Protein 9Y1L (pdb70)

Solvent-accessible surface area: 14613 Å² total; per-residue (Å²): 79,54,14,79,7,10,39,0,8,8,29,0,9,24,14,1,9,59,31,16,96,56,65,115,61,37,14,73,18,4,14,13,20,2,20,0,17,21,43,119,140,105,122,78,53,7,90,0,17,2,0,2,0,15,129,117,89,56,106,24,35,34,129,144,33,0,89,24,17,0,17,1,0,0,13,8,33,52,154,69,62,84,151,153,71,98,146,92,60,52,40,3,0,42,157,37,26,0,51,2,5,0,10,0,29,18,114,82,41,20,0,56,2,19,71,53,56,70,135,74,19,102,104,58,41,110,38,129,69,129,44,78,0,42,6,98,52,5,106,80,18,66,1,38,0,62,67,0,0,32,155,146,17,33,30,12,78,8,8,37,0,6,7,28,0,9,22,15,0,10,61,32,14,93,57,67,118,49,42,15,71,18,4,13,9,35,4,70,0,17,26,27,138,132,91,123,72,55,14,86,0,16,2,1,3,0,26,124,136,129,63,107,28,36,14,138,154,33,0,86,23,28,0,15,2,0,1,14,9,20,46,126,69,53,89,162,153,67,83,147,108,70,38,38,18,0,40,153,36,26,0,53,3,4,0,8,0,28,15,102,82,43,15,0,51,2,17,70,50,60,67,136,80,20,102,98,64,42,90,34,134,68,152,52,82,0,46,5,98,49,3,110,63,14,75,1,36,0,62,62,0,0,29,158

Structure (mmCIF, N/CA/C/O backbone):
data_9Y1L
#
_entry.id   9Y1L
#
_cell.length_a   76.989
_cell.length_b   76.989
_cell.length_c   45.840
_cell.angle_alpha   90.000
_cell.angle_beta   90.000
_cell.angle_gamma   120.000
#
_symmetry.space_group_name_H-M   'P 31'
#
loop_
_entity.id
_entity.type
_entity.pdbx_description
1 polymer 'Putative restriction endonuclease domain-containing protein'
2 non-polymer 'FORMIC ACID'
3 non-polymer 'MAGNESIUM ION'
4 non-polymer 'CHLORIDE ION'
5 water water
#
loop_
_atom_site.group_PDB
_atom_site.id
_atom_site.type_symbol
_atom_site.label_atom_id
_atom_site.label_alt_id
_atom_site.label_comp_id
_atom_site.label_asym_id
_atom_site.label_entity_id
_atom_site.label_seq_id
_atom_site.pdbx_PDB_ins_code
_atom_site.Cartn_x
_atom_site.Cartn_y
_atom_site.Cartn_z
_atom_site.occupancy
_atom_site.B_iso_or_equiv
_atom_site.auth_seq_id
_atom_site.auth_comp_id
_atom_site.auth_asym_id
_atom_site.auth_atom_id
_atom_site.pdbx_PDB_model_num
ATOM 1 N N . PRO A 1 38 ? -19.762 4.818 1.114 1.000 38.846 38 PRO A N 1
ATOM 2 C CA . PRO A 1 38 ? -20.220 4.123 2.320 1.000 41.467 38 PRO A CA 1
ATOM 3 C C . PRO A 1 38 ? -19.413 2.865 2.598 1.000 36.629 38 PRO A C 1
ATOM 4 O O . PRO A 1 38 ? -18.750 2.345 1.700 1.000 37.223 38 PRO A O 1
ATOM 8 N N . ASN A 1 39 ? -19.470 2.381 3.837 1.000 38.369 39 ASN A N 1
ATOM 9 C CA . ASN A 1 39 ? -18.695 1.207 4.191 1.000 33.681 39 ASN A CA 1
ATOM 10 C C . ASN A 1 39 ? -19.284 -0.038 3.517 1.000 33.866 39 ASN A C 1
ATOM 11 O O . ASN A 1 39 ? -20.353 -0.002 2.909 1.000 36.972 39 ASN A O 1
ATOM 16 N N . THR A 1 40 ? -18.559 -1.150 3.600 1.000 35.024 40 THR A N 1
ATOM 17 C CA . THR A 1 40 ? -18.941 -2.297 2.788 1.000 30.466 40 THR A CA 1
ATOM 18 C C . THR A 1 40 ? -20.222 -2.947 3.290 1.000 34.651 40 THR A C 1
ATOM 19 O O . THR A 1 40 ? -21.006 -3.442 2.477 1.000 34.745 40 THR A O 1
ATOM 23 N N . ARG A 1 41 ? 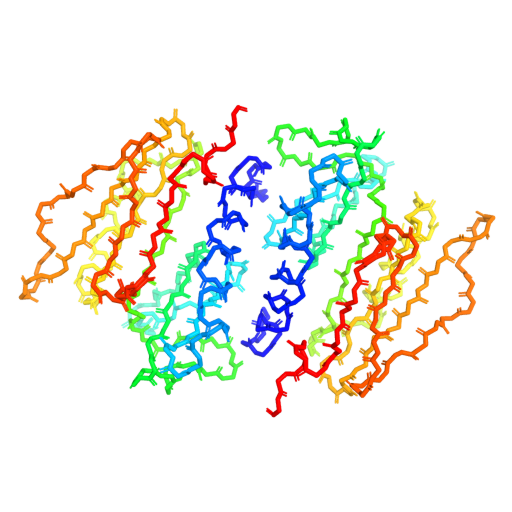-20.463 -2.955 4.606 1.000 35.046 41 ARG A N 1
ATOM 24 C CA . ARG A 1 41 ? -21.709 -3.528 5.110 1.000 33.852 41 ARG A CA 1
ATOM 25 C C . ARG A 1 41 ? -22.902 -2.705 4.656 1.000 31.890 41 ARG A C 1
ATOM 26 O O . ARG A 1 41 ? -23.978 -3.251 4.393 1.000 27.504 41 ARG A O 1
ATOM 34 N N . HIS A 1 42 ? -22.718 -1.393 4.553 1.000 33.361 42 HIS A N 1
ATOM 35 C CA . HIS A 1 42 ? -23.737 -0.519 3.987 1.000 29.037 42 HIS A CA 1
ATOM 36 C C . HIS A 1 42 ? -24.062 -0.931 2.561 1.000 27.369 42 HIS A C 1
ATOM 37 O O . HIS A 1 42 ? -25.233 -1.084 2.198 1.000 26.517 42 HIS A O 1
ATOM 44 N N . GLN A 1 43 ? -23.036 -1.142 1.738 1.000 27.719 43 GLN A N 1
ATOM 45 C CA . GLN A 1 43 ? -23.295 -1.570 0.372 1.000 25.867 43 GLN A CA 1
ATOM 46 C C . GLN A 1 43 ? -23.900 -2.976 0.318 1.000 26.964 43 GLN A C 1
ATOM 47 O O . GLN A 1 43 ? -24.770 -3.239 -0.521 1.000 29.963 43 GLN A O 1
ATOM 53 N N . GLU A 1 44 ? -23.466 -3.890 1.196 1.000 28.873 44 GLU A N 1
ATOM 54 C CA . GLU A 1 44 ? -24.098 -5.210 1.257 1.000 25.981 44 GLU A CA 1
ATOM 55 C C . GLU A 1 44 ? -25.587 -5.098 1.583 1.000 25.199 44 GLU A C 1
ATOM 56 O O . GLU A 1 44 ? -26.420 -5.774 0.959 1.000 26.308 44 GLU A O 1
ATOM 62 N N . ILE A 1 45 ? -25.938 -4.219 2.526 1.000 27.561 45 ILE A N 1
ATOM 63 C CA . ILE A 1 45 ? -27.340 -3.999 2.890 1.000 21.596 45 ILE A CA 1
ATOM 64 C C . ILE A 1 45 ? -28.122 -3.443 1.711 1.000 24.523 45 ILE A C 1
ATOM 65 O O . ILE A 1 45 ? -29.189 -3.959 1.352 1.000 20.347 45 ILE A O 1
ATOM 70 N N . SER A 1 46 ? -27.607 -2.381 1.093 1.000 23.773 46 SER A N 1
ATOM 71 C CA . SER A 1 46 ? -28.195 -1.837 -0.123 1.000 24.580 46 SER A CA 1
ATOM 72 C C . SER A 1 46 ? -28.369 -2.910 -1.190 1.000 20.465 46 SER A C 1
ATOM 73 O O . SER A 1 46 ? -29.439 -3.036 -1.794 1.000 22.273 46 SER A O 1
ATOM 76 N N . GLY A 1 47 ? -27.334 -3.723 -1.420 1.000 22.596 47 GLY A N 1
ATOM 77 C CA . GLY A 1 47 ? -27.450 -4.763 -2.419 1.000 22.076 47 GLY A CA 1
ATOM 78 C C . GLY A 1 47 ? -28.501 -5.797 -2.072 1.000 22.395 47 GLY A C 1
ATOM 79 O O . GLY A 1 47 ? -29.202 -6.296 -2.951 1.000 23.021 47 GLY A O 1
ATOM 80 N N . ASN A 1 48 ? -28.605 -6.141 -0.795 1.000 22.893 48 ASN A N 1
ATOM 81 C CA . ASN A 1 48 ? -29.600 -7.114 -0.375 1.000 23.383 48 ASN A CA 1
ATOM 82 C C . ASN A 1 48 ? -31.004 -6.593 -0.640 1.000 20.589 48 ASN A C 1
ATOM 83 O O . ASN A 1 48 ? -31.861 -7.325 -1.158 1.000 23.698 48 ASN A O 1
ATOM 88 N N . LEU A 1 49 ? -31.262 -5.330 -0.295 1.000 24.339 49 LEU A N 1
ATOM 89 C CA . LEU A 1 49 ? -32.565 -4.740 -0.599 1.000 18.293 49 LEU A CA 1
ATOM 90 C C . LEU A 1 49 ? -32.796 -4.639 -2.097 1.000 19.608 49 LEU A C 1
ATOM 91 O O . LEU A 1 49 ? -33.910 -4.883 -2.573 1.000 20.061 49 LEU A O 1
ATOM 96 N N . PHE A 1 50 ? -31.777 -4.233 -2.861 1.000 18.602 50 PHE A N 1
ATOM 97 C CA . PHE A 1 50 ? -31.953 -4.146 -4.303 1.000 18.743 50 PHE A CA 1
ATOM 98 C C . PHE A 1 50 ? -32.225 -5.512 -4.914 1.000 19.087 50 PHE A C 1
ATOM 99 O O . PHE A 1 50 ? -33.058 -5.633 -5.814 1.000 17.612 50 PHE A O 1
ATOM 107 N N . ARG A 1 51 ? -31.517 -6.553 -4.463 1.000 18.157 51 ARG A N 1
ATOM 108 C CA . ARG A 1 51 ? -31.763 -7.898 -4.972 1.000 20.102 51 ARG A CA 1
ATOM 109 C C . ARG A 1 51 ? -33.213 -8.320 -4.784 1.000 19.341 51 ARG A C 1
ATOM 110 O O . ARG A 1 51 ? -33.850 -8.840 -5.710 1.000 20.540 51 ARG A O 1
ATOM 118 N N . ILE A 1 52 ? -33.742 -8.126 -3.582 1.000 21.904 52 ILE A N 1
ATOM 119 C CA . ILE A 1 52 ? -35.090 -8.581 -3.270 1.000 19.659 52 ILE A 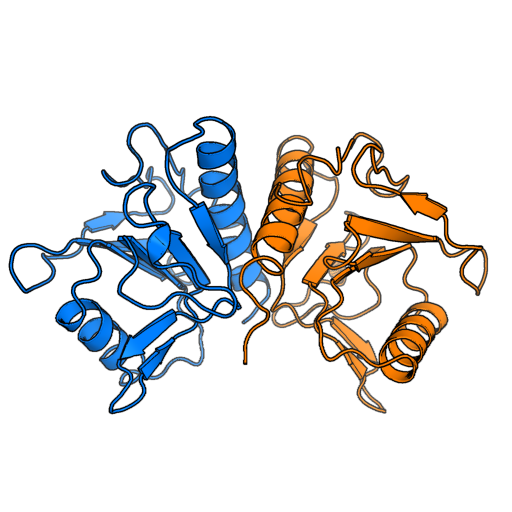CA 1
ATOM 120 C C . ILE A 1 52 ? -36.130 -7.811 -4.080 1.000 21.777 52 ILE A C 1
ATOM 121 O O . ILE A 1 52 ? -37.016 -8.416 -4.694 1.000 24.465 52 ILE A O 1
ATOM 126 N N . ILE A 1 53 ? -36.010 -6.477 -4.135 1.000 20.329 53 ILE A N 1
ATOM 127 C CA . ILE A 1 53 ? -37.007 -5.656 -4.833 1.000 17.181 53 ILE A CA 1
ATOM 128 C C . ILE A 1 53 ? -36.894 -5.851 -6.331 1.000 17.356 53 ILE A C 1
ATOM 129 O O . ILE A 1 53 ? -37.896 -6.036 -7.031 1.000 20.279 53 ILE A O 1
ATOM 134 N N . SER A 1 54 ? -35.668 -5.838 -6.852 1.000 18.203 54 SER A N 1
ATOM 135 C CA . SER A 1 54 ? -35.509 -5.971 -8.294 1.000 18.658 54 SER A CA 1
ATOM 136 C C . SER A 1 54 ? -35.950 -7.348 -8.788 1.000 21.174 54 SER A C 1
ATOM 137 O O . SER A 1 54 ? -36.554 -7.446 -9.862 1.000 22.960 54 SER A O 1
ATOM 140 N N . THR A 1 55 ? -35.689 -8.419 -8.022 1.000 19.309 55 THR A N 1
ATOM 141 C CA . THR A 1 55 ? -36.194 -9.732 -8.401 1.000 19.500 55 THR A CA 1
ATOM 142 C C . THR A 1 55 ? -37.709 -9.748 -8.444 1.000 19.946 55 THR A C 1
ATOM 143 O O . THR A 1 55 ? -38.300 -10.307 -9.373 1.000 23.080 55 THR A O 1
ATOM 147 N N . PHE A 1 56 ? -38.341 -9.127 -7.453 1.000 20.641 56 PHE A N 1
ATOM 148 C CA . PHE A 1 56 ? -39.804 -9.060 -7.451 1.000 23.295 56 PHE A CA 1
ATOM 149 C C . PHE A 1 56 ? -40.325 -8.353 -8.696 1.000 27.325 56 PHE A C 1
ATOM 150 O O . PHE A 1 56 ? -41.296 -8.795 -9.312 1.000 24.061 56 PHE A O 1
ATOM 158 N N . LEU A 1 57 ? -39.711 -7.227 -9.065 1.000 21.443 57 LEU A N 1
ATOM 159 C CA . LEU A 1 57 ? -40.234 -6.466 -10.195 1.000 26.250 57 LEU A CA 1
ATOM 160 C C . LEU A 1 57 ? -39.961 -7.160 -11.530 1.000 29.309 57 LEU A C 1
ATOM 161 O O . LEU A 1 57 ? -40.684 -6.925 -12.508 1.000 29.358 57 LEU A O 1
ATOM 166 N N . HIS A 1 58 ? -38.920 -8.005 -11.590 1.000 23.915 58 HIS A N 1
ATOM 167 C CA . HIS A 1 58 ? -38.621 -8.758 -12.803 1.000 22.424 58 HIS A CA 1
ATOM 168 C C . HIS A 1 58 ? -39.616 -9.891 -12.992 1.000 25.921 58 HIS A C 1
ATOM 169 O O . HIS A 1 58 ? -39.982 -10.223 -14.122 1.000 32.848 58 HIS A O 1
ATOM 176 N N . GLY A 1 59 ? -40.043 -10.504 -11.891 1.000 29.739 59 GLY A N 1
ATOM 177 C CA . GLY A 1 59 ? -41.039 -11.558 -11.924 1.000 27.255 59 GLY A CA 1
ATOM 178 C C . GLY A 1 59 ? -42.474 -11.092 -11.990 1.000 36.544 59 GLY A C 1
ATOM 179 O O . GLY A 1 59 ? -43.363 -11.906 -12.262 1.000 43.535 59 GLY A O 1
ATOM 180 N N . ASN A 1 60 ? -42.722 -9.810 -11.758 1.000 35.585 60 ASN A N 1
ATOM 181 C CA . ASN A 1 60 ? -44.054 -9.222 -11.858 1.000 35.020 60 ASN A CA 1
ATOM 182 C C . ASN A 1 60 ? -43.973 -8.012 -12.780 1.000 37.984 60 ASN A C 1
ATOM 183 O O . ASN A 1 60 ? -44.064 -6.862 -12.337 1.000 36.796 60 ASN A O 1
ATOM 188 N N . PRO A 1 61 ? -43.780 -8.239 -14.076 1.000 37.562 61 PRO A N 1
ATOM 189 C CA . PRO A 1 61 ? -43.636 -7.111 -15.001 1.000 40.561 61 PRO A CA 1
ATOM 190 C C . PRO A 1 61 ? -44.834 -6.176 -14.923 1.000 43.847 61 PRO A C 1
ATOM 191 O O . PRO A 1 61 ? -45.938 -6.568 -14.538 1.000 46.850 61 PRO A O 1
ATOM 195 N N . GLY A 1 62 ? -44.602 -4.917 -15.280 1.000 40.130 62 GLY A N 1
ATOM 196 C CA . GLY A 1 62 ? -45.652 -3.926 -15.162 1.000 35.746 62 GLY A CA 1
ATOM 197 C C . GLY A 1 62 ? -45.877 -3.417 -13.760 1.000 37.553 62 GLY A C 1
ATOM 198 O O . GLY A 1 62 ? -46.932 -2.834 -13.490 1.000 45.386 62 GLY A O 1
ATOM 199 N N . SER A 1 63 ? -44.913 -3.610 -12.854 1.000 36.306 63 SER A N 1
ATOM 200 C CA . SER A 1 63 ? -45.041 -3.152 -11.475 1.000 34.595 63 SER A CA 1
ATOM 201 C C . SER A 1 63 ? -44.120 -1.989 -11.130 1.000 32.937 63 SER A C 1
ATOM 202 O O . SER A 1 63 ? -44.108 -1.562 -9.972 1.000 40.379 63 SER A O 1
ATOM 205 N N . GLY A 1 64 ? -43.346 -1.476 -12.081 1.000 32.061 64 GLY A N 1
ATOM 206 C CA . GLY A 1 64 ? -42.452 -0.353 -11.847 1.000 29.353 64 GLY A CA 1
ATOM 207 C C . GLY A 1 64 ? -40.988 -0.743 -12.016 1.000 27.965 64 GLY A C 1
ATOM 208 O O . GLY A 1 64 ? -40.656 -1.851 -12.435 1.000 32.809 64 GLY A O 1
ATOM 209 N N . LYS A 1 65 ? -40.108 0.212 -11.678 1.000 26.261 65 LYS A N 1
ATOM 210 C CA . LYS A 1 65 ? -38.661 0.024 -11.766 1.000 26.520 65 LYS A CA 1
ATOM 211 C C . LYS A 1 65 ? -37.982 0.469 -10.477 1.000 23.615 65 LYS A C 1
ATOM 212 O O . LYS A 1 65 ? -38.432 1.398 -9.803 1.000 26.615 65 LYS A O 1
ATOM 218 N N . VAL A 1 66 ? -36.885 -0.203 -10.134 1.000 22.481 66 VAL A N 1
ATOM 219 C CA . VAL A 1 66 ? -36.080 0.153 -8.978 1.000 20.654 66 VAL A CA 1
ATOM 220 C C . VAL A 1 66 ? -34.671 0.501 -9.433 1.000 19.597 66 VAL A C 1
ATOM 221 O O . VAL A 1 66 ? -34.106 -0.153 -10.319 1.000 22.687 66 VAL A O 1
ATOM 225 N N . PHE A 1 67 ? -34.136 1.579 -8.864 1.000 20.313 67 PHE A N 1
ATOM 226 C CA . PHE A 1 67 ? -32.799 2.076 -9.133 1.000 22.564 67 PHE A CA 1
ATOM 227 C C . PHE A 1 67 ? -31.979 2.143 -7.845 1.000 17.099 67 PHE A C 1
ATOM 228 O O . PHE A 1 67 ? -32.503 2.422 -6.762 1.000 21.774 67 PHE A O 1
ATOM 236 N N . SER A 1 68 ? -30.680 1.865 -7.962 1.000 23.341 68 SER A N 1
ATOM 237 C CA . SER A 1 68 ? -29.748 2.025 -6.855 1.000 21.203 68 SER A CA 1
ATOM 238 C C . SER A 1 68 ? -28.826 3.206 -7.115 1.000 20.863 68 SER A C 1
ATOM 239 O O . SER A 1 68 ? -28.635 3.629 -8.257 1.000 24.681 68 SER A O 1
ATOM 242 N N . ALA A 1 69 ? -28.235 3.710 -6.032 1.000 20.481 69 ALA A N 1
ATOM 243 C CA . ALA A 1 69 ? -27.237 4.754 -6.155 1.000 22.424 69 ALA A CA 1
ATOM 244 C C . ALA A 1 69 ? -26.109 4.259 -7.050 1.000 25.958 69 ALA A C 1
ATOM 245 O O . ALA A 1 69 ? -25.737 3.082 -6.995 1.000 27.663 69 ALA A O 1
ATOM 247 N N . PRO A 1 70 ? -25.539 5.134 -7.878 1.000 25.692 70 PRO A N 1
ATOM 248 C CA . PRO A 1 70 ? -25.849 6.549 -8.003 1.000 29.125 70 PRO A CA 1
ATOM 249 C C . PRO A 1 70 ? -26.929 6.806 -9.048 1.000 27.496 70 PRO A C 1
ATOM 250 O O . PRO A 1 70 ? -26.737 6.574 -10.230 1.000 33.555 70 PRO A O 1
ATOM 254 N N . THR A 1 71 ? -28.085 7.300 -8.618 1.000 28.713 71 THR A N 1
ATOM 255 C CA . THR A 1 71 ? -29.149 7.709 -9.523 1.000 30.080 71 THR A CA 1
ATOM 256 C C . THR A 1 71 ? -29.636 9.073 -9.060 1.000 25.491 71 THR A C 1
ATOM 257 O O . THR A 1 71 ? -30.024 9.239 -7.898 1.000 28.272 71 THR A O 1
ATOM 261 N N . ASP A 1 72 ? -29.589 10.059 -9.947 1.000 32.291 72 ASP A N 1
ATOM 262 C CA . ASP A 1 72 ? -29.967 11.402 -9.538 1.000 26.571 72 ASP A CA 1
ATOM 263 C C . ASP A 1 72 ? -31.479 11.545 -9.539 1.000 26.255 72 ASP A C 1
ATOM 264 O O . ASP A 1 72 ? -32.153 11.129 -10.485 1.000 28.412 72 ASP A O 1
ATOM 269 N N . VAL A 1 73 ? -31.997 12.147 -8.476 1.000 22.678 73 VAL A N 1
ATOM 270 C CA . VAL A 1 73 ? -33.417 12.447 -8.324 1.000 26.680 73 VAL A CA 1
ATOM 271 C C . VAL A 1 73 ? -33.559 13.943 -8.077 1.000 27.732 73 VAL A C 1
ATOM 272 O O . VAL A 1 73 ? -33.101 14.448 -7.046 1.000 29.586 73 VAL A O 1
ATOM 276 N N . ILE A 1 74 ? -34.226 14.638 -8.998 1.000 27.073 74 ILE A N 1
ATOM 277 C CA . ILE A 1 74 ? -34.368 16.092 -8.958 1.000 33.786 74 ILE A CA 1
ATOM 278 C C . ILE A 1 74 ? -35.725 16.427 -8.351 1.000 34.607 74 ILE A C 1
ATOM 279 O O . ILE A 1 74 ? -36.766 16.216 -8.981 1.000 34.984 74 ILE A O 1
ATOM 284 N N . LEU A 1 75 ? -35.709 16.936 -7.118 1.000 30.534 75 LEU A N 1
ATOM 285 C CA . LEU A 1 75 ? -36.917 17.301 -6.395 1.000 33.923 75 LEU A CA 1
ATOM 286 C C . LEU A 1 75 ? -37.288 18.771 -6.542 1.000 33.605 75 LEU A C 1
ATOM 287 O O . LEU A 1 75 ? -38.402 19.149 -6.166 1.000 38.702 75 LEU A O 1
ATOM 292 N N . SER A 1 76 ? -36.390 19.599 -7.070 1.000 42.244 76 SER A N 1
ATOM 293 C CA . SER A 1 76 ? -36.628 21.023 -7.260 1.000 44.992 76 SER A CA 1
ATOM 294 C C . SER A 1 76 ? -35.569 21.557 -8.210 1.000 49.380 76 SER A C 1
ATOM 295 O O . SER A 1 76 ? -34.405 21.156 -8.128 1.000 50.282 76 SER A O 1
ATOM 298 N N . HIS A 1 77 ? -35.976 22.450 -9.111 1.000 52.673 77 HIS A N 1
ATOM 299 C CA . HIS A 1 77 ? -35.034 23.080 -10.033 1.000 61.166 77 HIS A CA 1
ATOM 300 C C . HIS A 1 77 ? -34.651 24.496 -9.626 1.000 66.179 77 HIS A C 1
ATOM 301 O O . HIS A 1 77 ? -33.570 24.965 -10.001 1.000 64.663 77 HIS A O 1
ATOM 308 N N . ASP A 1 78 ? -35.509 25.190 -8.879 1.000 67.438 78 ASP A N 1
ATOM 309 C CA . ASP A 1 78 ? -35.158 26.497 -8.341 1.000 71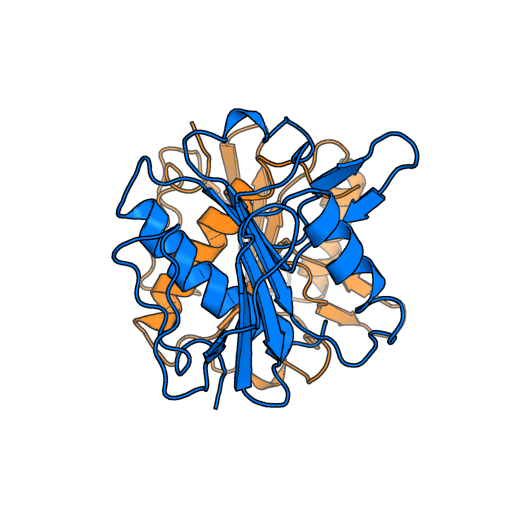.656 78 ASP A CA 1
ATOM 310 C C . ASP A 1 78 ? -35.729 26.654 -6.938 1.000 75.711 78 ASP A C 1
ATOM 311 O O . ASP A 1 78 ? -36.943 26.838 -6.780 1.000 74.277 78 ASP A O 1
ATOM 316 N N . PRO A 1 79 ? -34.890 26.582 -5.891 1.000 88.469 79 PRO A N 1
ATOM 317 C CA . PRO A 1 79 ? -33.443 26.328 -5.911 1.000 77.791 79 PRO A CA 1
ATOM 318 C C . PRO A 1 79 ? -33.150 24.846 -6.118 1.000 71.717 79 PRO A C 1
ATOM 319 O O . PRO A 1 79 ? -33.932 23.994 -5.700 1.000 67.691 79 PRO A O 1
ATOM 323 N N . LEU A 1 80 ? -32.035 24.520 -6.769 1.000 67.873 80 LEU A N 1
ATOM 324 C CA . LEU A 1 80 ? -31.746 23.142 -7.142 1.000 61.979 80 LEU A CA 1
ATOM 325 C C . LEU A 1 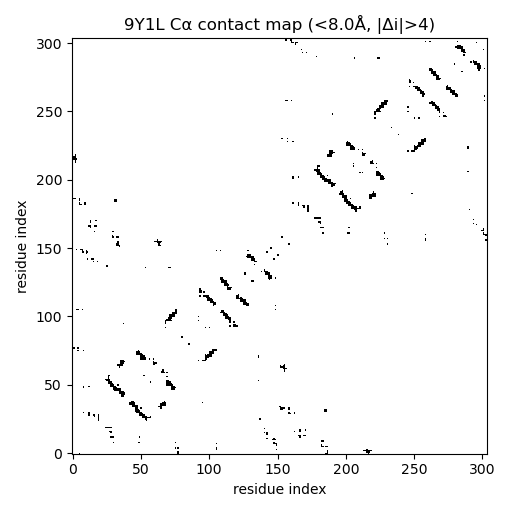80 ? -31.586 22.285 -5.892 1.000 58.470 80 LEU A C 1
ATOM 326 O O . LEU A 1 80 ? -30.837 22.640 -4.975 1.000 59.224 80 LEU A O 1
ATOM 331 N N . ARG A 1 81 ? -32.314 21.172 -5.844 1.000 52.023 81 ARG A N 1
ATOM 332 C CA . ARG A 1 81 ? -32.233 20.225 -4.735 1.000 50.402 81 ARG A CA 1
ATOM 333 C C . ARG A 1 81 ? -32.247 18.832 -5.358 1.000 41.274 81 ARG A C 1
ATOM 334 O O . ARG A 1 81 ? -33.291 18.355 -5.813 1.000 41.018 81 ARG A O 1
ATOM 342 N N . ALA A 1 82 ? -31.075 18.205 -5.399 1.000 44.564 82 ALA A N 1
ATOM 343 C CA . ALA A 1 82 ? -30.858 16.936 -6.079 1.000 33.992 82 ALA A CA 1
ATOM 344 C C . ALA A 1 82 ? -30.277 15.942 -5.086 1.000 34.640 82 ALA A C 1
ATOM 345 O O . ALA A 1 82 ? -29.274 16.235 -4.432 1.000 37.936 82 ALA A O 1
ATOM 347 N N . VAL A 1 83 ? -30.898 14.767 -4.970 1.000 28.558 83 VAL A N 1
ATOM 348 C CA . VAL A 1 83 ? -30.470 13.767 -4.004 1.000 32.122 83 VAL A CA 1
ATOM 349 C C . VAL A 1 83 ? -30.059 12.502 -4.750 1.000 26.217 83 VAL A C 1
ATOM 350 O O . VAL A 1 83 ? -30.400 12.299 -5.912 1.000 26.694 83 VAL A O 1
ATOM 354 N N . GLU A 1 84 ? -29.280 11.664 -4.067 1.000 30.516 84 GLU A N 1
ATOM 355 C CA . GLU A 1 84 ? -28.866 10.356 -4.563 1.000 24.900 84 GLU A CA 1
ATOM 356 C C . GLU A 1 84 ? -29.255 9.375 -3.488 1.000 24.821 84 GLU A C 1
ATOM 357 O O . GLU A 1 84 ? -28.451 9.060 -2.588 1.000 29.162 84 GLU A O 1
ATOM 363 N N . PRO A 1 85 ? -30.498 8.908 -3.473 1.000 25.766 85 PRO A N 1
ATOM 364 C CA . PRO A 1 85 ? -30.922 7.948 -2.466 1.000 22.996 85 PRO A CA 1
ATOM 365 C C . PRO A 1 85 ? -30.288 6.591 -2.738 1.000 18.864 85 PRO A C 1
ATOM 366 O O . PRO A 1 85 ? -29.919 6.260 -3.866 1.000 21.470 85 PRO A O 1
ATOM 370 N N . ASP A 1 86 ? -30.136 5.813 -1.671 1.000 21.184 86 ASP A N 1
ATOM 371 C CA . ASP A 1 86 ? -29.556 4.481 -1.832 1.000 22.021 86 ASP A CA 1
ATOM 372 C C . ASP A 1 86 ? -30.412 3.608 -2.735 1.000 20.122 86 ASP A C 1
ATOM 373 O O . ASP A 1 86 ? -29.886 2.815 -3.527 1.000 20.872 86 ASP A O 1
ATOM 378 N N . LEU A 1 87 ? -31.729 3.731 -2.637 1.000 20.806 87 LEU A N 1
ATOM 379 C CA . LEU A 1 87 ? -32.605 3.068 -3.578 1.000 19.782 87 LEU A CA 1
ATOM 380 C C . LEU A 1 87 ? -33.786 3.977 -3.867 1.000 16.654 87 LEU A C 1
ATOM 381 O O . LEU A 1 87 ? -34.238 4.728 -2.996 1.000 20.531 87 LEU A O 1
ATOM 386 N N . VAL A 1 88 ? -34.271 3.888 -5.099 1.000 18.703 88 VAL A N 1
ATOM 387 C CA . VAL A 1 88 ? -35.370 4.693 -5.638 1.000 17.156 88 VAL A CA 1
ATOM 388 C C . VAL A 1 88 ? -36.331 3.733 -6.326 1.000 22.926 88 VAL A C 1
ATOM 389 O O . VAL A 1 88 ? -35.908 2.966 -7.194 1.000 24.800 88 VAL A O 1
ATOM 393 N N . PHE A 1 89 ? -37.612 3.755 -5.956 1.000 17.424 89 PHE A N 1
ATOM 394 C CA . PHE A 1 89 ? -38.618 2.969 -6.669 1.000 19.955 89 PHE A CA 1
ATOM 395 C C . PHE A 1 89 ? -39.629 3.883 -7.344 1.000 23.855 89 PHE A C 1
ATOM 396 O O . PHE A 1 89 ? -40.153 4.813 -6.717 1.000 23.250 89 PHE A O 1
ATOM 404 N N . VAL A 1 90 ? -39.892 3.603 -8.617 1.000 21.557 90 VAL A N 1
ATOM 405 C CA . VAL A 1 90 ? -40.842 4.329 -9.449 1.000 24.844 90 VAL A CA 1
ATOM 406 C C . VAL A 1 90 ? -41.934 3.351 -9.876 1.000 23.242 90 VAL A C 1
ATOM 407 O O . VAL A 1 90 ? -41.648 2.365 -10.557 1.000 26.924 90 VAL A O 1
ATOM 411 N N . SER A 1 91 ? -43.188 3.666 -9.558 1.000 26.783 91 SER A N 1
ATOM 412 C CA . SER A 1 91 ? -44.296 2.821 -9.984 1.000 26.868 91 SER A CA 1
ATOM 413 C C . SER A 1 91 ? -44.538 2.937 -11.492 1.000 31.092 91 SER A C 1
ATOM 414 O O . SER A 1 91 ? -44.063 3.857 -12.164 1.000 31.288 91 SER A O 1
ATOM 417 N N . LYS A 1 92 ? -45.319 1.988 -12.020 1.000 33.944 92 LYS A N 1
ATOM 418 C CA . LYS A 1 92 ? -45.530 1.911 -13.465 1.000 30.335 92 LYS A CA 1
ATOM 419 C C . LYS A 1 92 ? -46.171 3.183 -13.999 1.000 36.699 92 LYS A C 1
ATOM 420 O O . LYS A 1 92 ? -45.795 3.673 -15.073 1.000 38.138 92 LYS A O 1
ATOM 426 N N A ASP A 1 93 ? -47.132 3.731 -13.261 0.550 35.507 93 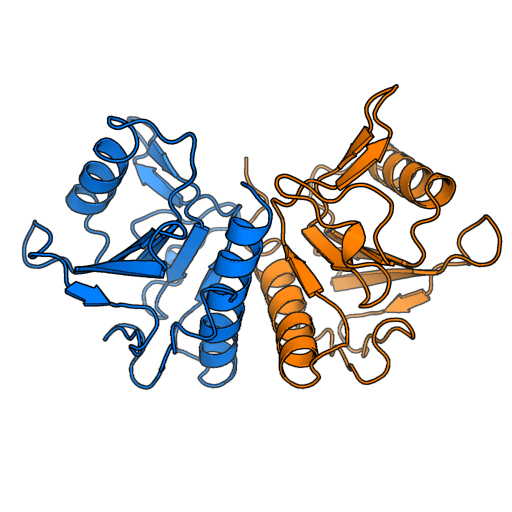ASP A N 1
ATOM 427 N N B ASP A 1 93 ? -47.146 3.726 -13.276 0.450 35.517 93 ASP A N 1
ATOM 428 C CA A ASP A 1 93 ? -47.810 4.949 -13.675 0.550 35.220 93 ASP A CA 1
ATOM 429 C CA B ASP A 1 93 ? -47.834 4.942 -13.693 0.450 35.246 93 ASP A CA 1
ATOM 430 C C A ASP A 1 93 ? -46.882 6.154 -13.673 0.550 37.340 93 ASP A C 1
ATOM 431 C C B ASP A 1 93 ? -47.005 6.197 -13.464 0.450 37.074 93 ASP A C 1
ATOM 432 O O A ASP A 1 93 ? -47.167 7.134 -14.371 0.550 37.738 93 ASP A O 1
ATOM 433 O O B ASP A 1 93 ? -47.492 7.301 -13.736 0.450 36.417 93 ASP A O 1
ATOM 442 N N A ARG A 1 94 ? -45.783 6.099 -12.919 0.550 36.531 94 ARG A N 1
ATOM 443 N N B ARG A 1 94 ? -45.775 6.055 -12.972 0.450 36.527 94 ARG A N 1
ATOM 444 C CA A ARG A 1 94 ? -44.852 7.214 -12.794 0.550 36.398 94 ARG A CA 1
ATOM 445 C CA B ARG A 1 94 ? -44.863 7.175 -12.785 0.450 36.422 94 ARG A CA 1
ATOM 446 C C A ARG A 1 94 ? -43.579 7.030 -13.613 0.550 36.808 94 ARG A C 1
ATOM 447 C C B ARG A 1 94 ? -43.595 7.031 -13.616 0.450 36.785 94 ARG A C 1
ATOM 448 O O A ARG A 1 94 ? -42.604 7.755 -13.389 0.550 35.706 94 ARG A O 1
ATOM 449 O O B ARG A 1 94 ? -42.639 7.785 -13.404 0.450 35.612 94 ARG A O 1
ATOM 464 N N . LEU A 1 95 ? -43.559 6.092 -14.562 1.000 34.013 95 LEU A N 1
ATOM 465 C CA . LEU A 1 95 ? -42.330 5.859 -15.315 1.000 34.531 95 LEU A CA 1
ATOM 466 C C . LEU A 1 95 ? -41.963 7.018 -16.231 1.000 35.453 95 LEU A C 1
ATOM 467 O O . LEU A 1 95 ? -40.843 7.034 -16.755 1.000 38.017 95 LEU A O 1
ATOM 472 N N . SER A 1 96 ? -42.867 7.982 -16.434 1.000 36.136 96 SER A N 1
ATOM 473 C CA . SER A 1 96 ? -42.527 9.173 -17.200 1.000 38.665 96 SER A CA 1
ATOM 474 C C . SER A 1 96 ? -41.613 10.115 -16.430 1.000 34.223 96 SER A C 1
ATOM 475 O O . SER A 1 96 ? -41.015 11.010 -17.037 1.000 45.548 96 SER A O 1
ATOM 478 N N . LEU A 1 97 ? -41.486 9.937 -15.112 1.000 37.915 97 LEU A N 1
ATOM 479 C CA . LEU A 1 97 ? -40.511 10.715 -14.360 1.000 31.978 97 LEU A CA 1
ATOM 480 C C . LEU A 1 97 ? -39.087 10.401 -14.782 1.000 34.640 97 LEU A C 1
ATOM 481 O O . LEU A 1 97 ? -38.181 11.191 -14.500 1.000 34.419 97 LEU A O 1
ATOM 486 N N . ILE A 1 98 ? -38.862 9.253 -15.419 1.000 36.952 98 ILE A N 1
ATOM 487 C CA . ILE A 1 98 ? -37.505 8.790 -15.690 1.000 32.445 98 ILE A CA 1
ATOM 488 C C . ILE A 1 98 ? -37.069 9.388 -17.024 1.000 34.146 98 ILE A C 1
ATOM 489 O O . ILE A 1 98 ? -37.516 8.957 -18.088 1.000 36.242 98 ILE A O 1
ATOM 494 N N . GLY A 1 99 ? -36.196 10.394 -16.968 1.000 33.496 99 GLY A N 1
ATOM 495 C CA . GLY A 1 99 ? -35.631 10.992 -18.154 1.000 28.685 99 GLY A CA 1
ATOM 496 C C . GLY A 1 99 ? -34.331 10.320 -18.545 1.000 31.003 99 GLY A C 1
ATOM 497 O O . GLY A 1 99 ? -33.875 9.364 -17.916 1.000 29.768 99 GLY A O 1
ATOM 498 N N . GLU A 1 100 ? -33.721 10.840 -19.605 1.000 37.513 100 GLU A N 1
ATOM 499 C CA . GLU A 1 100 ? -32.495 10.210 -20.093 1.000 34.353 100 GLU A CA 1
ATOM 500 C C . GLU A 1 100 ? -31.375 10.284 -19.059 1.000 36.741 100 GLU A C 1
ATOM 501 O O . GLU A 1 100 ? -30.573 9.348 -18.946 1.000 32.927 100 GLU A O 1
ATOM 507 N N . LYS A 1 101 ? -31.308 11.373 -18.288 1.000 31.862 101 LYS A N 1
ATOM 508 C CA . LYS A 1 101 ? -30.194 11.616 -17.376 1.000 34.031 101 LYS A CA 1
ATOM 509 C C . LYS A 1 101 ? -30.522 11.380 -15.914 1.000 33.267 101 LYS A C 1
ATOM 510 O O . LYS A 1 101 ? -29.626 11.014 -15.147 1.000 39.313 101 LYS A O 1
ATOM 516 N N . ASN A 1 102 ? -31.762 11.613 -15.496 1.000 33.897 102 ASN A N 1
ATOM 517 C CA . ASN A 1 102 ? -32.089 11.601 -14.079 1.000 32.740 102 ASN A CA 1
ATOM 518 C C . ASN A 1 102 ? -33.588 11.412 -13.944 1.000 26.221 102 ASN A C 1
ATOM 519 O O . ASN A 1 102 ? -34.326 11.411 -14.932 1.000 30.618 102 ASN A O 1
ATOM 524 N N . ILE A 1 103 ? -34.037 11.273 -12.709 1.000 26.721 103 ILE A N 1
ATOM 525 C CA . ILE A 1 103 ? -35.452 11.163 -12.397 1.000 32.827 103 ILE A CA 1
ATOM 526 C C . ILE A 1 103 ? -35.912 12.536 -11.927 1.000 33.425 103 ILE A C 1
ATOM 527 O O . ILE A 1 103 ? -35.355 13.089 -10.975 1.000 28.005 103 ILE A O 1
ATOM 532 N N . GLU A 1 104 ? -36.902 13.097 -12.613 1.000 29.993 104 GLU A N 1
ATOM 533 C CA . GLU A 1 104 ? -37.420 14.430 -12.312 1.000 39.985 104 GLU A CA 1
ATOM 534 C C . GLU A 1 104 ? -38.765 14.278 -11.611 1.000 33.295 104 GLU A C 1
ATOM 535 O O . GLU A 1 104 ? -39.757 13.913 -12.245 1.000 42.121 104 GLU A O 1
ATOM 541 N N . GLY A 1 105 ? -38.795 14.584 -10.329 1.000 28.283 105 GLY A N 1
ATOM 542 C CA . GLY A 1 105 ? -40.020 14.505 -9.540 1.000 36.693 105 GLY A CA 1
ATOM 543 C C . GLY A 1 105 ? -39.888 13.467 -8.429 1.000 25.792 105 GLY A C 1
ATOM 544 O O . GLY A 1 105 ? -38.962 12.691 -8.363 1.000 25.314 105 GLY A O 1
ATOM 545 N N . ALA A 1 106 ? -40.901 13.502 -7.555 1.000 25.817 106 ALA A N 1
ATOM 546 C CA . ALA A 1 106 ? -40.899 12.642 -6.372 1.000 19.596 106 ALA A CA 1
ATOM 547 C C . ALA A 1 106 ? -41.212 11.202 -6.753 1.000 27.243 106 ALA A C 1
ATOM 548 O O . ALA A 1 106 ? -42.305 10.926 -7.261 1.000 25.569 106 ALA A O 1
ATOM 550 N N . PRO A 1 107 ? -40.287 10.264 -6.546 1.000 22.706 107 PRO A N 1
ATOM 551 C CA . PRO A 1 107 ? -40.578 8.850 -6.794 1.000 23.086 107 PRO A CA 1
ATOM 552 C C . PRO A 1 107 ? -41.522 8.319 -5.728 1.000 21.018 107 PRO A C 1
ATOM 553 O O . PRO A 1 107 ? -41.791 8.975 -4.722 1.000 21.503 107 PRO A O 1
ATOM 557 N N . ASP A 1 108 ? -42.015 7.092 -5.942 1.000 22.907 108 ASP A N 1
ATOM 558 C CA . ASP A 1 108 ? -42.965 6.507 -4.999 1.000 22.936 108 ASP A CA 1
ATOM 559 C C . ASP A 1 108 ? -42.298 6.076 -3.702 1.000 19.376 108 ASP A C 1
ATOM 560 O O . ASP A 1 108 ? -42.871 6.254 -2.624 1.000 20.118 108 ASP A O 1
ATOM 565 N N . LEU A 1 109 ? -41.085 5.520 -3.779 1.000 18.729 109 LEU A N 1
ATOM 566 C CA . LEU A 1 109 ? -40.347 5.053 -2.607 1.000 23.017 109 LEU A CA 1
ATOM 567 C C . LEU A 1 109 ? -38.910 5.545 -2.668 1.000 16.941 109 LEU A C 1
ATOM 568 O O . LEU A 1 109 ? -38.249 5.404 -3.699 1.000 17.863 109 LEU A O 1
ATOM 573 N N . LEU A 1 110 ? -38.439 6.127 -1.574 1.000 19.663 110 LEU A N 1
ATOM 574 C CA . LEU A 1 110 ? -37.029 6.466 -1.417 1.000 22.961 110 LEU A CA 1
ATOM 575 C C . LEU A 1 110 ? -36.482 5.771 -0.186 1.000 16.647 110 LEU A C 1
ATOM 576 O O . LEU A 1 110 ? -37.100 5.801 0.883 1.000 17.402 110 LEU A O 1
ATOM 581 N N . VAL A 1 111 ? -35.317 5.143 -0.345 1.000 22.209 111 VAL A N 1
ATOM 582 C CA . VAL A 1 111 ? -34.652 4.357 0.684 1.000 18.768 111 VAL A CA 1
ATOM 583 C C . VAL A 1 111 ? -33.337 5.064 0.973 1.000 21.106 111 VAL A C 1
ATOM 584 O O . VAL A 1 111 ? -32.545 5.270 0.054 1.000 17.852 111 VAL A O 1
ATOM 588 N N . GLU A 1 112 ? -33.140 5.476 2.226 1.000 22.044 112 GLU A N 1
ATOM 589 C CA . GLU A 1 112 ? -31.870 6.031 2.697 1.000 22.048 112 GLU A CA 1
ATOM 590 C C . GLU A 1 112 ? -31.274 5.115 3.749 1.000 19.412 112 GLU A C 1
ATOM 591 O O . GLU A 1 112 ? -31.948 4.757 4.719 1.000 24.511 112 GLU A O 1
ATOM 597 N N . ILE A 1 113 ? -29.991 4.816 3.613 1.000 22.740 113 ILE A N 1
ATOM 598 C CA . ILE A 1 113 ? -29.283 3.998 4.583 1.000 29.332 113 ILE A CA 1
ATOM 599 C C . ILE A 1 113 ? -28.387 4.922 5.390 1.000 27.040 113 ILE A C 1
ATOM 600 O O . ILE A 1 113 ? -27.566 5.650 4.822 1.000 26.963 113 ILE A O 1
ATOM 605 N N . LEU A 1 114 ? -28.556 4.918 6.711 1.000 25.013 114 LEU A N 1
ATOM 606 C CA . LEU A 1 114 ? -27.759 5.789 7.566 1.000 30.369 114 LEU A CA 1
ATOM 607 C C . LEU A 1 114 ? -26.281 5.419 7.490 1.000 36.326 114 LEU A C 1
ATOM 608 O O . LEU A 1 114 ? -25.911 4.252 7.642 1.000 31.294 114 LEU A O 1
ATOM 613 N N . SER A 1 115 ? -25.442 6.412 7.226 1.000 38.271 115 SER A N 1
ATOM 614 C CA . SER A 1 115 ? -23.996 6.275 7.279 1.000 40.505 115 SER A CA 1
ATOM 615 C C . SER A 1 115 ? -23.485 6.876 8.581 1.000 53.218 115 SER A C 1
ATOM 616 O O . SER A 1 115 ? -24.169 7.664 9.240 1.000 51.117 115 SER A O 1
ATOM 619 N N . GLU A 1 116 ? -22.262 6.494 8.950 1.000 63.227 116 GLU A N 1
ATOM 620 C CA . GLU A 1 116 ? -21.713 6.959 10.221 1.000 70.532 116 GLU A CA 1
ATOM 621 C C . GLU A 1 116 ? -21.380 8.447 10.184 1.000 70.227 116 GLU A C 1
ATOM 622 O O . GLU A 1 116 ? -21.382 9.107 11.234 1.000 85.021 116 GLU A O 1
ATOM 628 N N . GLY A 1 117 ? -21.125 9.000 8.995 1.000 59.344 117 GLY A N 1
ATOM 629 C CA . GLY A 1 117 ? -20.735 10.392 8.879 1.000 57.625 117 GLY A CA 1
ATOM 630 C C . GLY A 1 117 ? -21.844 11.404 8.675 1.000 50.543 117 GLY A C 1
ATOM 631 O O . GLY A 1 117 ? -21.555 12.585 8.457 1.000 45.217 117 GLY A O 1
ATOM 632 N N . THR A 1 118 ? -23.105 10.992 8.751 1.000 49.988 118 THR A N 1
ATOM 633 C CA . THR A 1 118 ? -24.216 11.887 8.468 1.000 40.648 118 THR A CA 1
ATOM 634 C C . THR A 1 118 ? -24.441 12.833 9.646 1.000 35.885 118 THR A C 1
ATOM 635 O O . THR A 1 118 ? -24.374 12.425 10.808 1.000 44.859 118 THR A O 1
ATOM 639 N N . GLU A 1 119 ? -24.671 14.105 9.346 1.000 43.036 119 GLU A N 1
ATOM 640 C CA . GLU A 1 119 ? -24.901 15.097 10.385 1.000 34.836 119 GLU A CA 1
ATOM 641 C C . GLU A 1 119 ? -26.396 15.228 10.667 1.000 33.803 119 GLU A C 1
ATOM 642 O O . GLU A 1 119 ? -27.240 14.803 9.875 1.000 35.987 119 GLU A O 1
ATOM 648 N N . LYS A 1 120 ? -26.723 15.845 11.806 1.000 37.434 120 LYS A N 1
ATOM 649 C CA . LYS A 1 120 ? -28.130 15.924 12.197 1.000 31.295 120 LYS A CA 1
ATOM 650 C C . LYS A 1 120 ? -28.929 16.758 11.210 1.000 32.272 120 LYS A C 1
ATOM 651 O O . LYS A 1 120 ? -30.046 16.387 10.835 1.000 32.641 120 LYS A O 1
ATOM 657 N N . ARG A 1 121 ? -28.368 17.886 10.766 1.000 29.751 121 ARG A N 1
ATOM 658 C CA . ARG A 1 121 ? -29.048 18.726 9.789 1.000 29.950 121 ARG A CA 1
ATOM 659 C C . ARG A 1 121 ? -29.234 18.021 8.456 1.000 29.135 121 ARG A C 1
ATOM 660 O O . ARG A 1 121 ? -30.181 18.325 7.724 1.000 36.048 121 ARG A O 1
ATOM 668 N N . ASP A 1 122 ? -28.341 17.096 8.108 1.000 30.806 122 ASP A N 1
ATOM 669 C CA . ASP A 1 122 ? -28.505 16.368 6.854 1.000 31.122 122 ASP A CA 1
ATOM 670 C C . ASP A 1 122 ? -29.688 15.409 6.931 1.000 32.878 122 ASP A C 1
ATOM 671 O O . ASP A 1 122 ? -30.506 15.355 6.004 1.000 30.455 122 ASP A O 1
ATOM 676 N N A ARG A 1 123 ? -29.801 14.657 8.031 0.330 31.250 123 ARG A N 1
ATOM 677 N N B ARG A 1 123 ? -29.807 14.662 8.031 0.670 31.176 123 ARG A N 1
ATOM 678 C CA A ARG A 1 123 ? -30.959 13.789 8.237 0.330 33.668 123 ARG A CA 1
ATOM 679 C CA B ARG A 1 123 ? -30.964 13.789 8.215 0.670 33.359 123 ARG A CA 1
ATOM 680 C C A ARG A 1 123 ? -32.247 14.598 8.324 0.330 32.781 123 ARG A C 1
ATOM 681 C C B ARG A 1 123 ? -32.253 14.595 8.326 0.670 33.312 123 ARG A C 1
ATOM 682 O O A ARG A 1 123 ? -33.273 14.217 7.746 0.330 32.788 123 ARG A O 1
ATOM 683 O O B ARG A 1 123 ? -33.291 14.204 7.773 0.670 33.169 123 ARG A O 1
ATOM 698 N N . ARG A 1 124 ? -32.211 15.718 9.044 1.000 28.786 124 ARG A N 1
ATOM 699 C CA . ARG A 1 124 ? -33.394 16.552 9.206 1.000 30.976 124 ARG A CA 1
ATOM 700 C C . ARG A 1 124 ? -33.836 17.149 7.881 1.000 35.614 124 ARG A C 1
ATOM 701 O O . ARG A 1 124 ? -35.037 17.257 7.601 1.000 32.086 124 ARG A O 1
ATOM 709 N N . GLU A 1 125 ? -32.880 17.577 7.062 1.000 28.543 125 GLU A N 1
ATOM 710 C CA . GLU A 1 125 ? -33.250 18.300 5.863 1.000 32.584 125 GLU A CA 1
ATOM 711 C C . GLU A 1 125 ? -33.679 17.376 4.737 1.000 29.776 125 GLU A C 1
ATOM 712 O O . GLU A 1 125 ? -34.497 17.785 3.910 1.000 29.273 125 GLU A O 1
ATOM 718 N N . LYS A 1 126 ? -33.177 16.135 4.712 1.000 29.848 126 LYS A N 1
ATOM 719 C CA . LYS A 1 126 ? -33.676 15.151 3.753 1.000 26.306 126 LYS A CA 1
ATOM 720 C C . LYS A 1 126 ? -35.095 14.722 4.098 1.000 27.121 126 LYS A C 1
ATOM 721 O O . LYS A 1 126 ? -35.936 14.587 3.204 1.000 23.858 126 LYS A O 1
ATOM 727 N N . PHE A 1 127 ? -35.378 14.496 5.384 1.000 26.626 127 PHE A N 1
ATOM 728 C CA . PHE A 1 127 ? -36.741 14.176 5.797 1.000 28.303 127 PHE A CA 1
ATOM 729 C C . PHE A 1 127 ? -37.694 15.295 5.417 1.000 31.306 127 PHE A C 1
ATOM 730 O O . PHE A 1 127 ? -38.752 15.053 4.821 1.000 32.636 127 PHE A O 1
ATOM 738 N N . ALA A 1 128 ? -37.333 16.532 5.760 1.000 30.874 128 ALA A N 1
ATOM 739 C CA . ALA A 1 128 ? -38.144 17.679 5.399 1.000 29.830 128 ALA A CA 1
ATOM 740 C C . ALA A 1 128 ? -38.305 17.786 3.891 1.000 30.353 128 ALA A C 1
ATOM 741 O O . ALA A 1 128 ? -39.402 18.075 3.404 1.000 32.073 128 ALA A O 1
ATOM 743 N N . LEU A 1 129 ? -37.224 17.551 3.135 1.000 26.560 129 LEU A N 1
ATOM 744 C CA . LEU A 1 129 ? -37.289 17.680 1.683 1.000 29.910 129 LEU A CA 1
ATOM 745 C C . LEU A 1 129 ? -38.180 16.614 1.062 1.000 29.015 129 LEU A C 1
ATOM 746 O O . LEU A 1 129 ? -38.909 16.889 0.107 1.000 28.841 129 LEU A O 1
ATOM 751 N N . TYR A 1 130 ? -38.118 15.385 1.566 1.000 25.890 130 TYR A N 1
ATOM 752 C CA . TYR A 1 130 ? -38.973 14.356 0.994 1.000 24.354 130 TYR A CA 1
ATOM 753 C C . TYR A 1 130 ? -40.425 14.573 1.380 1.000 23.872 130 TYR A C 1
ATOM 754 O O . TYR A 1 130 ? -41.331 14.267 0.597 1.000 26.257 130 TYR A O 1
ATOM 763 N N . GLU A 1 131 ? -40.661 15.116 2.570 1.000 26.411 131 GLU A N 1
ATOM 764 C CA . GLU A 1 131 ? -42.024 15.333 3.023 1.000 24.912 131 GLU A CA 1
ATOM 765 C C . GLU A 1 131 ? -42.696 16.448 2.236 1.000 30.414 131 GLU A C 1
ATOM 766 O O . GLU A 1 131 ? -43.860 16.327 1.849 1.000 31.110 131 GLU A O 1
ATOM 772 N N . ARG A 1 132 ? -41.987 17.551 1.989 1.000 29.189 132 ARG A N 1
ATOM 773 C CA . ARG A 1 132 ? -42.635 18.651 1.289 1.000 31.731 132 ARG A CA 1
ATOM 774 C C . ARG A 1 132 ? -42.758 18.385 -0.205 1.000 32.000 132 ARG A C 1
ATOM 775 O O . ARG A 1 132 ? -43.682 18.901 -0.840 1.000 32.006 132 ARG A O 1
ATOM 783 N N . SER A 1 133 ? -41.866 17.572 -0.768 1.000 28.578 133 SER A N 1
ATOM 784 C CA . SER A 1 133 ? -41.969 17.119 -2.151 1.000 31.150 133 SER A CA 1
ATOM 785 C C . SER A 1 133 ? -43.064 16.082 -2.355 1.000 26.167 133 SER A C 1
ATOM 786 O O . SER A 1 133 ? -43.362 15.743 -3.500 1.000 25.352 133 SER A O 1
ATOM 789 N N . GLY A 1 134 ? -43.642 15.558 -1.281 1.000 29.964 134 GLY A N 1
ATOM 790 C CA . GLY A 1 134 ? -44.694 14.571 -1.407 1.000 27.148 134 GLY A CA 1
ATOM 791 C C . GLY A 1 134 ? -44.263 13.175 -1.798 1.000 28.616 134 GLY A C 1
ATOM 792 O O . GLY A 1 134 ? -45.049 12.459 -2.422 1.000 24.408 134 GLY A O 1
ATOM 793 N N . VAL A 1 135 ? -43.045 12.762 -1.451 1.000 28.370 135 VAL A N 1
ATOM 794 C CA . VAL A 1 135 ? -42.606 11.375 -1.636 1.000 25.644 135 VAL A CA 1
ATOM 795 C C . VAL A 1 135 ? -43.512 10.453 -0.825 1.000 26.321 135 VAL A C 1
ATOM 796 O O . VAL A 1 135 ? -43.548 10.561 0.408 1.000 25.585 135 VAL A O 1
ATOM 800 N N . PRO A 1 136 ? -44.275 9.550 -1.459 1.000 21.549 136 PRO A N 1
ATOM 801 C CA . PRO A 1 136 ? -45.282 8.780 -0.698 1.000 27.655 136 PRO A CA 1
ATOM 802 C C . PRO A 1 136 ? -44.733 7.881 0.399 1.000 25.353 136 PRO A C 1
ATOM 803 O O . PRO A 1 136 ? -45.394 7.729 1.431 1.000 23.993 136 PRO A O 1
ATOM 807 N N . GLU A 1 137 ? -43.584 7.235 0.204 1.000 22.945 137 GLU A N 1
ATOM 808 C CA . GLU A 1 137 ? -43.049 6.352 1.225 1.000 18.619 137 GLU A CA 1
ATOM 809 C C . GLU A 1 137 ? -41.549 6.571 1.329 1.000 18.767 137 GLU A C 1
ATOM 810 O O . GLU A 1 137 ? -40.860 6.675 0.314 1.000 21.287 137 GLU A O 1
ATOM 816 N N . TYR A 1 138 ? -41.058 6.643 2.558 1.000 20.593 138 TYR A N 1
ATOM 817 C CA . TYR A 1 138 ? -39.658 6.938 2.836 1.000 19.086 138 TYR A CA 1
ATOM 818 C C . TYR A 1 138 ? -39.161 5.935 3.864 1.000 19.761 138 TYR A C 1
ATOM 819 O O . TYR A 1 138 ? -39.691 5.879 4.976 1.000 18.280 138 TYR A O 1
ATOM 828 N N . TRP A 1 139 ? -38.161 5.130 3.499 1.000 20.607 139 TRP A N 1
ATOM 829 C CA . TRP A 1 139 ? -37.536 4.184 4.413 1.000 21.408 139 TRP A CA 1
ATOM 830 C C . TRP A 1 139 ? -36.205 4.739 4.875 1.000 24.577 139 TRP A C 1
ATOM 831 O O . TRP A 1 139 ? -35.387 5.165 4.049 1.000 19.313 139 TRP A O 1
ATOM 842 N N . ILE A 1 140 ? -36.008 4.757 6.187 1.000 23.617 140 ILE A N 1
ATOM 843 C CA . ILE A 1 140 ? -34.696 4.980 6.784 1.000 25.187 140 ILE A CA 1
ATOM 844 C C . ILE A 1 140 ? -34.216 3.643 7.336 1.000 24.721 140 ILE A C 1
ATOM 845 O O . ILE A 1 140 ? -34.831 3.051 8.236 1.000 23.090 140 ILE A O 1
ATOM 850 N N . VAL A 1 141 ? -33.097 3.175 6.806 1.000 20.950 141 VAL A N 1
ATOM 851 C CA . VAL A 1 141 ? -32.525 1.884 7.151 1.000 22.260 141 VAL A CA 1
ATOM 852 C C . VAL A 1 141 ? -31.347 2.161 8.064 1.000 24.661 141 VAL A C 1
ATOM 853 O O . VAL A 1 141 ? -30.458 2.944 7.702 1.000 23.644 141 VAL A O 1
ATOM 857 N N . ASP A 1 142 ? -31.372 1.591 9.269 1.000 23.110 142 ASP A N 1
ATOM 858 C CA . ASP A 1 142 ? -30.291 1.764 10.238 1.000 24.007 142 ASP A CA 1
ATOM 859 C C . ASP A 1 142 ? -29.469 0.486 10.329 1.000 27.656 142 ASP A C 1
ATOM 860 O O . ASP A 1 142 ? -29.914 -0.493 10.942 1.000 31.466 142 ASP A O 1
ATOM 865 N N . PRO A 1 143 ? -28.256 0.455 9.771 1.000 29.542 143 PRO A N 1
ATOM 866 C CA . PRO A 1 143 ? -27.412 -0.739 9.908 1.000 30.488 143 PRO A CA 1
ATOM 867 C C . PRO A 1 143 ? -26.924 -0.977 11.329 1.000 29.869 143 PRO A C 1
ATOM 868 O O . PRO A 1 143 ? -26.625 -2.126 11.681 1.000 28.526 143 PRO A O 1
ATOM 872 N N . ASP A 1 144 ? -26.856 0.069 12.154 1.000 30.940 144 ASP A N 1
ATOM 873 C CA . ASP A 1 144 ? -26.339 -0.020 13.515 1.000 31.247 144 ASP A CA 1
ATOM 874 C C . ASP A 1 144 ? -27.290 -0.727 14.464 1.000 36.022 144 ASP A C 1
ATOM 875 O O . ASP A 1 144 ? -26.838 -1.281 15.471 1.000 37.579 144 ASP A O 1
ATOM 880 N N . THR A 1 145 ? -28.589 -0.699 14.180 1.000 28.132 145 THR A N 1
ATOM 881 C CA . THR A 1 145 ? -29.593 -1.380 14.986 1.000 32.197 145 THR A CA 1
ATOM 882 C C . THR A 1 145 ? -30.366 -2.435 14.210 1.000 32.702 145 THR A C 1
ATOM 883 O O . THR A 1 145 ? -31.283 -3.038 14.779 1.000 38.424 145 THR A O 1
ATOM 887 N N . ASN A 1 146 ? -30.007 -2.698 12.950 1.000 34.854 146 ASN A N 1
ATOM 888 C CA . ASN A 1 146 ? -30.703 -3.669 12.101 1.000 31.980 146 ASN A CA 1
ATOM 889 C C . ASN A 1 146 ? -32.204 -3.393 12.077 1.000 33.481 146 ASN A C 1
ATOM 890 O O . ASN A 1 146 ? -33.020 -4.296 12.278 1.000 27.531 146 ASN A O 1
ATOM 895 N N . THR A 1 147 ? -32.574 -2.131 11.851 1.000 31.144 147 THR A N 1
ATOM 896 C CA . THR A 1 147 ? -33.978 -1.750 11.827 1.000 30.266 147 THR A CA 1
ATOM 897 C C . THR A 1 147 ? -34.284 -0.853 10.635 1.000 30.013 147 THR A C 1
ATOM 898 O O . THR A 1 147 ? -33.413 -0.170 10.093 1.000 29.043 147 THR A O 1
ATOM 902 N N . VAL A 1 148 ? -35.547 -0.839 10.234 1.000 27.800 148 VAL A N 1
ATOM 903 C CA . VAL A 1 148 ? -36.018 0.087 9.213 1.000 23.974 148 VAL A CA 1
ATOM 904 C C . VAL A 1 148 ? -37.182 0.860 9.794 1.000 28.096 148 VAL A C 1
ATOM 905 O O . VAL A 1 148 ? -38.050 0.274 10.444 1.000 27.733 148 VAL A O 1
ATOM 909 N N . GLN A 1 149 ? -37.177 2.175 9.576 1.000 27.004 149 GLN A N 1
ATOM 910 C CA . GLN A 1 149 ? -38.278 3.068 9.913 1.000 28.362 149 GLN A CA 1
ATOM 911 C C . GLN A 1 149 ? -38.989 3.484 8.630 1.000 22.730 149 GLN A C 1
ATOM 912 O O . GLN A 1 149 ? -38.345 3.887 7.654 1.000 20.749 149 GLN A O 1
ATOM 918 N N . VAL A 1 150 ? -40.311 3.362 8.624 1.000 22.135 150 VAL A N 1
ATOM 919 C CA . VAL A 1 150 ? -41.103 3.519 7.413 1.000 25.867 150 VAL A CA 1
ATOM 920 C C . VAL A 1 150 ? -42.070 4.662 7.641 1.000 21.652 150 VAL A C 1
ATOM 921 O O . VAL A 1 150 ? -42.941 4.571 8.514 1.000 25.747 150 VAL A O 1
ATOM 925 N N . PHE A 1 151 ? -41.902 5.742 6.880 1.000 21.183 151 PHE A N 1
ATOM 926 C CA . PHE A 1 151 ? -42.829 6.868 6.860 1.000 21.686 151 PHE A CA 1
ATOM 927 C C . PHE A 1 151 ? -43.702 6.798 5.610 1.000 18.626 151 PHE A C 1
ATOM 928 O O . PHE A 1 151 ? -43.197 6.704 4.488 1.000 20.567 151 PHE A O 1
ATOM 936 N N . ARG A 1 152 ? -45.011 6.911 5.785 1.000 26.097 152 ARG A N 1
ATOM 937 C CA . ARG A 1 152 ? -45.904 6.998 4.641 1.000 26.391 152 ARG A CA 1
ATOM 938 C C . ARG A 1 152 ? -46.646 8.325 4.695 1.000 34.938 152 ARG A C 1
ATOM 939 O O . ARG A 1 152 ? -47.108 8.740 5.762 1.000 34.173 152 ARG A O 1
ATOM 947 N N . LEU A 1 153 ? -46.761 8.978 3.542 1.000 27.180 153 LEU A N 1
ATOM 948 C CA . LEU A 1 153 ? -47.407 10.280 3.463 1.000 26.813 153 LEU A CA 1
ATOM 949 C C . LEU A 1 153 ? -48.915 10.137 3.607 1.000 30.936 153 LEU A C 1
ATOM 950 O O . LEU A 1 153 ? -49.529 9.269 2.984 1.000 33.142 153 LEU A O 1
ATOM 955 N N . SER A 1 154 ? -49.509 11.006 4.425 1.000 31.351 154 SER A N 1
ATOM 956 C CA . SER A 1 154 ? -50.962 11.103 4.576 1.000 39.064 154 SER A CA 1
ATOM 957 C C . SER A 1 154 ? -51.303 12.584 4.630 1.000 35.733 154 SER A C 1
ATOM 958 O O . SER A 1 154 ? -50.867 13.293 5.542 1.000 42.534 154 SER A O 1
ATOM 961 N N . GLY A 1 155 ? -52.065 13.051 3.658 1.000 36.431 155 GLY A N 1
ATOM 962 C CA . GLY A 1 155 ? -52.278 14.481 3.558 1.000 39.593 155 GLY A CA 1
ATOM 963 C C . GLY A 1 155 ? -51.011 15.153 3.095 1.000 37.843 155 GLY A C 1
ATOM 964 O O . GLY A 1 155 ? -50.452 14.800 2.054 1.000 39.046 155 GLY A O 1
ATOM 965 N N . ASN A 1 156 ? -50.540 16.127 3.870 1.000 41.777 156 ASN A N 1
ATOM 966 C CA . ASN A 1 156 ? -49.313 16.842 3.550 1.000 39.957 156 ASN A CA 1
ATOM 967 C C . ASN A 1 156 ? -48.123 16.395 4.389 1.000 33.229 156 ASN A C 1
ATOM 968 O O . ASN A 1 156 ? -47.030 16.944 4.226 1.000 39.160 156 ASN A O 1
ATOM 973 N N . THR A 1 157 ? -48.302 15.422 5.277 1.000 37.252 157 THR A N 1
ATOM 974 C CA . THR A 1 157 ? -47.295 15.108 6.278 1.000 36.570 157 THR A CA 1
ATOM 975 C C . THR A 1 157 ? -47.149 13.604 6.442 1.000 33.208 157 THR A C 1
ATOM 976 O O . THR A 1 157 ? -48.095 12.838 6.232 1.000 39.041 157 THR A O 1
ATOM 980 N N . TYR A 1 158 ? -45.953 13.191 6.842 1.000 36.695 158 TYR A N 1
ATOM 981 C CA . TYR A 1 158 ? -45.717 11.787 7.136 1.000 30.893 158 TYR A CA 1
ATOM 982 C C . TYR A 1 158 ? -46.415 11.412 8.432 1.000 40.497 158 TYR A C 1
ATOM 983 O O . TYR A 1 158 ? -46.486 12.210 9.370 1.000 44.158 158 TYR A O 1
ATOM 992 N N . GLN A 1 159 ? -46.937 10.191 8.478 1.000 44.485 159 GLN A N 1
ATOM 993 C CA . GLN A 1 159 ? -47.507 9.661 9.706 1.000 52.995 159 GLN A CA 1
ATOM 994 C C . GLN A 1 159 ? -46.383 9.259 10.668 1.000 47.095 159 GLN A C 1
ATOM 995 O O . GLN A 1 159 ? -45.194 9.342 10.352 1.000 45.126 159 GLN A O 1
ATOM 1001 N N . SER A 1 160 ? -46.751 8.830 11.868 1.000 46.616 160 SER A N 1
ATOM 1002 C CA . SER A 1 160 ? -45.751 8.279 12.766 1.000 43.878 160 SER A CA 1
ATOM 1003 C C . SER A 1 160 ? -45.071 7.078 12.094 1.000 40.359 160 SER A C 1
ATOM 1004 O O . SER A 1 160 ? -45.708 6.365 11.318 1.000 46.949 160 SER A O 1
ATOM 1007 N N . PRO A 1 161 ? -43.785 6.854 12.355 1.000 35.612 161 PRO A N 1
ATOM 1008 C CA . PRO A 1 161 ? -43.072 5.799 11.618 1.000 34.375 161 PRO A CA 1
ATOM 1009 C C . PRO A 1 161 ? -43.437 4.416 12.122 1.000 32.996 161 PRO A C 1
ATOM 1010 O O . PRO A 1 161 ? -43.721 4.217 13.303 1.000 39.019 161 PRO A O 1
ATOM 1014 N N . ALA A 1 162 ? -43.441 3.457 11.207 1.000 28.989 162 ALA A N 1
ATOM 1015 C CA . ALA A 1 162 ? -43.568 2.053 11.563 1.000 34.487 162 ALA A CA 1
ATOM 1016 C C . ALA A 1 162 ? -42.175 1.448 11.635 1.000 39.985 162 ALA A C 1
ATOM 1017 O O . ALA A 1 162 ? -41.378 1.598 10.703 1.000 33.782 162 ALA A O 1
ATOM 1019 N N . GLU A 1 163 ? -41.872 0.775 12.740 1.000 44.360 163 GLU A N 1
ATOM 1020 C CA . GLU A 1 163 ? -40.528 0.261 12.967 1.000 50.898 163 GLU A CA 1
ATOM 1021 C C . GLU A 1 163 ? -40.489 -1.247 12.744 1.000 53.843 163 GLU A C 1
ATOM 1022 O O . GLU A 1 163 ? -41.260 -2.000 13.353 1.000 43.056 163 GLU A O 1
ATOM 1028 N N . PHE A 1 164 ? -39.587 -1.675 11.871 1.000 34.735 164 PHE A N 1
ATOM 1029 C CA . PHE A 1 164 ? -39.371 -3.075 11.550 1.000 34.090 164 PHE A CA 1
ATOM 1030 C C . PHE A 1 164 ? -38.017 -3.490 12.114 1.000 32.667 164 PHE A C 1
ATOM 1031 O O . PHE A 1 164 ? -37.031 -2.765 11.959 1.000 36.132 164 PHE A O 1
ATOM 1039 N N . ARG A 1 165 ? -37.974 -4.643 12.776 1.000 29.546 165 ARG A N 1
ATOM 1040 C CA . ARG A 1 165 ? -36.743 -5.183 13.330 1.000 31.588 165 ARG A CA 1
ATOM 1041 C C . ARG A 1 165 ? -36.228 -6.311 12.449 1.000 36.630 165 ARG A C 1
ATOM 1042 O O . ARG A 1 165 ? -36.874 -6.719 11.482 1.000 32.073 165 ARG A O 1
ATOM 1050 N N . ARG A 1 166 ? -35.034 -6.803 12.788 1.000 36.958 166 ARG A N 1
ATOM 1051 C CA . ARG A 1 166 ? -34.393 -7.790 11.925 1.000 30.463 166 ARG A CA 1
ATOM 1052 C C . ARG A 1 166 ? -35.253 -9.030 11.762 1.000 36.042 166 ARG A C 1
ATOM 1053 O O . ARG A 1 166 ? -35.241 -9.649 10.693 1.000 35.684 166 ARG A O 1
ATOM 1061 N N . GLN A 1 167 ? -36.009 -9.401 12.796 1.000 36.079 167 GLN A N 1
ATOM 1062 C CA . GLN A 1 167 ? -36.826 -10.609 12.775 1.000 33.350 167 GLN A CA 1
ATOM 1063 C C . GLN A 1 167 ? -38.172 -10.418 12.087 1.000 33.836 167 GLN A C 1
ATOM 1064 O O . GLN A 1 167 ? -38.974 -11.359 12.066 1.000 32.038 167 GLN A O 1
ATOM 1070 N N . ASP A 1 168 ? -38.439 -9.243 11.530 1.000 34.008 168 ASP A N 1
ATOM 1071 C CA . ASP A 1 168 ? -39.719 -8.943 10.913 1.000 27.042 168 ASP A CA 1
ATOM 1072 C C . ASP A 1 168 ? -39.629 -9.005 9.395 1.000 28.817 168 ASP A C 1
ATOM 1073 O O . ASP A 1 168 ? -38.548 -9.018 8.803 1.000 28.011 168 ASP A O 1
ATOM 1078 N N . VAL A 1 169 ? -40.801 -8.988 8.767 1.000 28.628 169 VAL A N 1
ATOM 1079 C CA . VAL A 1 169 ? -40.931 -8.897 7.320 1.000 28.738 169 VAL A CA 1
ATOM 1080 C C . VAL A 1 169 ? -41.286 -7.461 6.962 1.000 31.326 169 VAL A C 1
ATOM 1081 O O . VAL A 1 169 ? -42.292 -6.920 7.434 1.000 33.212 169 VAL A O 1
ATOM 1085 N N . LEU A 1 170 ? -40.452 -6.832 6.146 1.000 23.333 170 LEU A N 1
ATOM 1086 C CA . LEU A 1 170 ? -40.724 -5.496 5.656 1.000 26.313 170 LEU A CA 1
ATOM 1087 C C . LEU A 1 170 ? -41.539 -5.592 4.376 1.000 23.961 170 LEU A C 1
ATOM 1088 O O . LEU A 1 170 ? -41.219 -6.383 3.483 1.000 23.271 170 LEU A O 1
ATOM 1093 N N . ALA A 1 171 ? -42.589 -4.787 4.290 1.000 23.238 171 ALA A N 1
ATOM 1094 C CA . ALA A 1 171 ? -43.387 -4.749 3.078 1.000 19.111 171 ALA A CA 1
ATOM 1095 C C . ALA A 1 171 ? -44.063 -3.393 2.968 1.000 21.453 171 ALA A C 1
ATOM 1096 O O . ALA A 1 171 ? -44.177 -2.650 3.945 1.000 28.956 171 ALA A O 1
ATOM 1098 N N . SER A 1 172 ? -44.510 -3.084 1.757 1.000 20.701 172 SER A N 1
ATOM 1099 C CA . SER A 1 172 ? -45.113 -1.794 1.431 1.000 25.963 172 SER A CA 1
ATOM 1100 C C . SER A 1 172 ? -46.314 -1.968 0.508 1.000 25.425 172 SER A C 1
ATOM 1101 O O . SER A 1 172 ? -46.250 -2.755 -0.441 1.000 27.623 172 SER A O 1
ATOM 1104 N N . PRO A 1 173 ? -47.405 -1.235 0.728 1.000 23.860 173 PRO A N 1
ATOM 1105 C CA . PRO A 1 173 ? -48.532 -1.321 -0.214 1.000 22.527 173 PRO A CA 1
ATOM 1106 C C . PRO A 1 173 ? -48.166 -0.906 -1.630 1.000 28.013 173 PRO A C 1
ATOM 1107 O O . PRO A 1 173 ? -48.930 -1.180 -2.566 1.000 31.341 173 PRO A O 1
ATOM 1111 N N . LEU A 1 174 ? -47.016 -0.253 -1.824 1.000 27.741 174 LEU A N 1
ATOM 1112 C CA . LEU A 1 174 ? -46.552 0.049 -3.170 1.000 27.273 174 LEU A CA 1
ATOM 1113 C C . LEU A 1 174 ? -46.129 -1.195 -3.912 1.000 29.846 174 LEU A C 1
ATOM 1114 O O . LEU A 1 174 ? -46.019 -1.162 -5.143 1.000 39.815 174 LEU A O 1
ATOM 1119 N N . LEU A 1 175 ? -45.872 -2.276 -3.189 1.000 30.861 175 LEU A N 1
ATOM 1120 C CA . LEU A 1 175 ? -45.355 -3.520 -3.750 1.000 27.928 175 LEU A CA 1
ATOM 1121 C C . LEU A 1 175 ? -46.163 -4.631 -3.120 1.000 24.805 175 LEU A C 1
ATOM 1122 O O . LEU A 1 175 ? -45.639 -5.397 -2.290 1.000 29.333 175 LEU A O 1
ATOM 1127 N N A PRO A 1 176 ? -47.456 -4.740 -3.413 0.790 28.284 176 PRO A N 1
ATOM 1128 N N B PRO A 1 176 ? -47.432 -4.818 -3.526 0.210 28.230 176 PRO A N 1
ATOM 1129 C CA A PRO A 1 176 ? -48.260 -5.809 -2.822 0.790 25.770 176 PRO A CA 1
ATOM 1130 C CA B PRO A 1 176 ? -48.366 -5.692 -2.798 0.210 26.189 176 PRO A CA 1
ATOM 1131 C C A PRO A 1 176 ? -47.747 -7.174 -3.274 0.790 29.303 176 PRO A C 1
ATOM 1132 C C B PRO A 1 176 ? -47.824 -7.039 -2.324 0.210 29.630 176 PRO A C 1
ATOM 1133 O O A PRO A 1 176 ? -47.526 -7.411 -4.465 0.790 27.647 176 PRO A O 1
ATOM 1134 O O B PRO A 1 176 ? -47.804 -7.312 -1.119 0.210 29.202 176 PRO A O 1
ATOM 1141 N N A GLY A 1 177 ? -47.567 -8.069 -2.313 0.790 26.310 177 GLY A N 1
ATOM 1142 N N B GLY A 1 177 ? -47.392 -7.887 -3.251 0.210 27.474 177 GLY A N 1
ATOM 1143 C CA A GLY A 1 177 ? -47.115 -9.408 -2.590 0.790 28.325 177 GLY A CA 1
ATOM 1144 C CA B GLY A 1 177 ? -47.058 -9.256 -2.911 0.210 28.201 177 GLY A CA 1
ATOM 1145 C C A GLY A 1 177 ? -45.645 -9.630 -2.359 0.790 29.012 177 GLY A C 1
ATOM 1146 C C B GLY A 1 177 ? -45.582 -9.506 -2.709 0.210 28.865 177 GLY A C 1
ATOM 1147 O O A GLY A 1 177 ? -45.187 -10.779 -2.450 0.790 27.624 177 GLY A O 1
ATOM 1148 O O B GLY A 1 177 ? -45.056 -10.538 -3.133 0.210 30.339 177 GLY A O 1
ATOM 1149 N N . LEU A 1 178 ? -44.899 -8.577 -2.057 1.000 28.835 178 LEU A N 1
ATOM 1150 C CA . LEU A 1 178 ? -43.465 -8.678 -1.841 1.000 30.219 178 LEU A CA 1
ATOM 1151 C C . LEU A 1 178 ? -43.185 -8.720 -0.352 1.000 25.726 178 LEU A C 1
ATOM 1152 O O . LEU A 1 178 ? -43.549 -7.792 0.373 1.000 23.773 178 LEU A O 1
ATOM 1157 N N . SER A 1 179 ? -42.553 -9.805 0.092 1.000 31.973 179 SER A N 1
ATOM 1158 C CA . SER A 1 179 ? -42.040 -9.947 1.448 1.000 28.365 179 SER A CA 1
ATOM 1159 C C . SER A 1 179 ? -40.545 -9.665 1.431 1.000 22.503 179 SER A C 1
ATOM 1160 O O . SER A 1 179 ? -39.811 -10.258 0.638 1.000 21.653 179 SER A O 1
ATOM 1163 N N . ILE A 1 180 ? -40.110 -8.722 2.262 1.000 21.478 180 ILE A N 1
ATOM 1164 C CA . ILE A 1 180 ? -38.687 -8.459 2.434 1.000 22.716 180 ILE A CA 1
ATOM 1165 C C . ILE A 1 180 ? -38.258 -8.917 3.825 1.000 24.320 180 ILE A C 1
ATOM 1166 O O . ILE A 1 180 ? -38.308 -8.115 4.770 1.000 27.602 180 ILE A O 1
ATOM 1171 N N . PRO A 1 181 ? -37.805 -10.160 3.991 1.000 27.149 181 PRO A N 1
ATOM 1172 C CA . PRO A 1 181 ? -37.350 -10.600 5.325 1.000 26.199 181 PRO A CA 1
ATOM 1173 C C . PRO A 1 181 ? -36.053 -9.905 5.702 1.000 30.953 181 PRO A C 1
ATOM 1174 O O . PRO A 1 181 ? -35.038 -10.012 5.009 1.000 30.449 181 PRO A O 1
ATOM 1178 N N . LEU A 1 182 ? -36.097 -9.160 6.802 1.000 28.762 182 LEU A N 1
ATOM 1179 C CA . LEU A 1 182 ? -34.937 -8.345 7.129 1.000 32.571 182 LEU A CA 1
ATOM 1180 C C . LEU A 1 182 ? -33.753 -9.165 7.635 1.000 30.682 182 LEU A C 1
ATOM 1181 O O . LEU A 1 182 ? -32.682 -8.589 7.854 1.000 29.787 182 LEU A O 1
ATOM 1186 N N . SER A 1 183 ? -33.907 -10.478 7.829 1.000 31.357 183 SER A N 1
ATOM 1187 C CA . SER A 1 183 ? -32.751 -11.326 8.110 1.000 31.275 183 SER A CA 1
ATOM 1188 C C . SER A 1 183 ? -31.919 -11.570 6.860 1.000 31.108 183 SER A C 1
ATOM 1189 O O . SER A 1 183 ? -30.755 -11.958 6.969 1.000 29.037 183 SER A O 1
ATOM 1192 N N . GLU A 1 184 ? -32.487 -11.335 5.677 1.000 34.089 184 GLU A N 1
ATOM 1193 C CA . GLU A 1 184 ? -31.752 -11.357 4.422 1.000 25.324 184 GLU A CA 1
ATOM 1194 C C . GLU A 1 184 ? -31.229 -9.987 4.025 1.000 24.535 184 GLU A C 1
ATOM 1195 O O . GLU A 1 184 ? -30.549 -9.880 3.003 1.000 26.785 184 GLU A O 1
ATOM 1201 N N . VAL A 1 185 ? -31.566 -8.945 4.766 1.000 28.730 185 VAL A N 1
ATOM 1202 C CA . VAL A 1 185 ? -31.108 -7.592 4.479 1.000 28.283 185 VAL A CA 1
ATOM 1203 C C . VAL A 1 185 ? -29.920 -7.212 5.349 1.000 30.451 185 VAL A C 1
ATOM 1204 O O . VAL A 1 185 ? -28.913 -6.714 4.852 1.000 26.372 185 VAL A O 1
ATOM 1208 N N . PHE A 1 186 ? -30.015 -7.470 6.656 1.000 29.413 186 PHE A N 1
ATOM 1209 C CA . PHE A 1 186 ? -28.936 -7.145 7.577 1.000 26.045 186 PHE A CA 1
ATOM 1210 C C . PHE A 1 186 ? -28.059 -8.368 7.791 1.000 33.047 186 PHE A C 1
ATOM 1211 O O . PHE A 1 186 ? -28.521 -9.351 8.388 1.000 34.041 186 PHE A O 1
ATOM 1219 N N . PRO A 1 187 ? -26.810 -8.349 7.337 1.000 27.991 187 PRO A N 1
ATOM 1220 C CA . PRO A 1 187 ? -25.916 -9.487 7.558 1.000 37.216 187 PRO A CA 1
ATOM 1221 C C . PRO A 1 187 ? -25.642 -9.719 9.033 1.000 43.434 187 PRO A C 1
ATOM 1222 O O . PRO A 1 187 ? -25.514 -8.780 9.823 1.000 40.806 187 PRO A O 1
ATOM 1226 N N . SER A 1 188 ? -25.560 -10.999 9.390 1.000 43.418 188 SER A N 1
ATOM 1227 C CA . SER A 1 188 ? -25.205 -11.444 10.733 1.000 48.218 188 SER A CA 1
ATOM 1228 C C . SER A 1 188 ? -23.802 -11.015 11.159 1.000 47.908 188 SER A C 1
ATOM 1229 O O . SER A 1 188 ? -22.982 -10.592 10.344 1.000 48.553 188 SER A O 1
ATOM 1233 N N . PRO B 1 36 ? -22.204 14.719 -12.653 1.000 56.957 36 PRO B N 1
ATOM 1234 C CA . PRO B 1 36 ? -23.527 14.114 -12.539 1.000 59.836 36 PRO B CA 1
ATOM 1235 C C . PRO B 1 36 ? -23.431 12.594 -12.429 1.000 59.507 36 PRO B C 1
ATOM 1236 O O . PRO B 1 36 ? -22.390 12.002 -12.737 1.000 58.507 36 PRO B O 1
ATOM 1238 N N . ALA B 1 37 ? -24.519 11.971 -11.972 1.000 56.455 37 ALA B N 1
ATOM 1239 C CA . ALA B 1 37 ? -24.599 10.522 -11.938 1.000 52.905 37 ALA B CA 1
ATOM 1240 C C . ALA B 1 37 ? -24.644 9.980 -13.364 1.000 52.706 37 ALA B C 1
ATOM 1241 O O . ALA B 1 37 ? -24.908 10.729 -14.309 1.000 46.615 37 ALA B O 1
ATOM 1243 N N . PRO B 1 38 ? -24.370 8.683 -13.556 1.000 42.142 38 PRO B N 1
ATOM 1244 C CA . PRO B 1 38 ? -24.604 8.096 -14.879 1.000 35.544 38 PRO B CA 1
ATOM 1245 C C . PRO B 1 38 ? -26.058 8.280 -15.282 1.000 37.350 38 PRO B C 1
ATOM 1246 O O . PRO B 1 38 ? -26.926 8.598 -14.465 1.000 30.462 38 PRO B O 1
ATOM 1250 N N . ASN B 1 39 ? -26.321 8.090 -16.568 1.000 32.493 39 ASN B N 1
ATOM 1251 C CA . ASN B 1 39 ? -27.680 8.264 -17.030 1.000 26.128 39 ASN B CA 1
ATOM 1252 C C . ASN B 1 39 ? -28.518 7.086 -16.563 1.000 28.773 39 ASN B C 1
ATOM 1253 O O . ASN B 1 39 ? -28.009 6.109 -16.012 1.000 28.078 39 ASN B O 1
ATOM 1258 N N . THR B 1 40 ? -29.827 7.195 -16.763 1.000 24.476 40 THR B N 1
ATOM 1259 C CA . THR B 1 40 ? -30.742 6.230 -16.155 1.000 25.564 40 THR B CA 1
ATOM 1260 C C . THR B 1 40 ? -30.642 4.857 -16.802 1.000 26.248 40 THR B C 1
ATOM 1261 O O . THR B 1 40 ? -30.765 3.839 -16.115 1.000 25.966 40 THR B O 1
ATOM 1265 N N . ARG B 1 41 ? -30.408 4.800 -18.112 1.000 29.145 41 ARG B N 1
ATOM 1266 C CA . ARG B 1 41 ? -30.267 3.494 -18.754 1.000 26.728 41 ARG B CA 1
ATOM 1267 C C . ARG B 1 41 ? -28.985 2.781 -18.323 1.000 25.156 41 ARG B C 1
ATOM 1268 O O . ARG B 1 41 ? -28.972 1.549 -18.193 1.000 22.042 41 ARG B O 1
ATOM 1276 N N A HIS B 1 42 ? -27.896 3.535 -18.149 0.750 26.994 42 HIS B N 1
ATOM 1277 N N B HIS B 1 42 ? -27.914 3.529 -18.063 0.250 26.974 42 HIS B N 1
ATOM 1278 C CA A HIS B 1 42 ? -26.686 3.007 -17.530 0.750 24.895 42 HIS B CA 1
ATOM 1279 C CA B HIS B 1 42 ? -26.711 2.895 -17.535 0.250 26.246 42 HIS B CA 1
ATOM 1280 C C A HIS B 1 42 ? -27.012 2.339 -16.199 0.750 25.334 42 HIS B C 1
ATOM 1281 C C B HIS B 1 42 ? -26.940 2.357 -16.129 0.250 24.416 42 HIS B C 1
ATOM 1282 O O A HIS B 1 42 ? -26.618 1.191 -15.964 0.750 23.351 42 HIS B O 1
ATOM 1283 O O B HIS B 1 42 ? -26.361 1.329 -15.758 0.250 23.413 42 HIS B O 1
ATOM 1296 N N . GLN B 1 43 ? -27.788 3.016 -15.341 1.000 22.013 43 GLN B N 1
ATOM 1297 C CA . GLN B 1 43 ? -28.129 2.470 -14.033 1.000 22.455 43 GLN B CA 1
ATOM 1298 C C . GLN B 1 43 ? -29.084 1.278 -14.117 1.000 21.005 43 GLN B C 1
ATOM 1299 O O . GLN B 1 43 ? -28.998 0.385 -13.264 1.000 23.315 43 GLN B O 1
ATOM 1305 N N . GLU B 1 44 ? -29.968 1.220 -15.130 1.000 19.111 44 GLU B N 1
ATOM 1306 C CA . GLU B 1 44 ? -30.841 0.050 -15.276 1.000 21.702 44 GLU B CA 1
ATOM 1307 C C . GLU B 1 44 ? -30.045 -1.152 -15.753 1.000 23.818 44 GLU B C 1
ATOM 1308 O O . GLU B 1 44 ? -30.281 -2.279 -15.305 1.000 23.601 44 GLU B O 1
ATOM 1314 N N . ILE B 1 45 ? -29.086 -0.928 -16.650 1.000 23.095 45 ILE B N 1
ATOM 1315 C CA . ILE B 1 45 ? -28.174 -1.996 -17.075 1.000 23.550 45 ILE B CA 1
ATOM 1316 C C . ILE B 1 45 ? -27.380 -2.527 -15.887 1.000 23.102 45 ILE B C 1
ATOM 1317 O O . ILE B 1 45 ? -27.230 -3.744 -15.695 1.000 22.513 45 ILE B O 1
ATOM 1322 N N . SER B 1 46 ? -26.846 -1.616 -15.077 1.000 19.787 46 SER B N 1
ATOM 1323 C CA . SER B 1 46 ? -26.116 -2.001 -13.878 1.000 17.935 46 SER B CA 1
ATOM 1324 C C . SER B 1 46 ? -26.989 -2.803 -12.920 1.000 20.076 46 SER B C 1
ATOM 1325 O O . SER B 1 46 ? -26.572 -3.843 -12.398 1.000 17.177 46 SER B O 1
ATOM 1328 N N . GLY B 1 47 ? -28.227 -2.366 -12.692 1.000 17.052 47 GLY B N 1
ATOM 1329 C CA . GLY B 1 47 ? -29.074 -3.100 -11.760 1.000 21.929 47 GLY B CA 1
ATOM 1330 C C . GLY B 1 47 ? -29.561 -4.434 -12.297 1.000 19.147 47 GLY B C 1
ATOM 1331 O O . GLY B 1 47 ? -29.787 -5.383 -11.529 1.000 20.056 47 GLY B O 1
ATOM 1332 N N . ASN B 1 48 ? -29.758 -4.521 -13.608 1.000 21.128 48 ASN B N 1
ATOM 1333 C CA . ASN B 1 48 ? -30.008 -5.809 -14.238 1.000 18.392 48 ASN B CA 1
ATOM 1334 C C . ASN B 1 48 ? -28.863 -6.765 -13.947 1.000 21.496 48 ASN B C 1
ATOM 1335 O O . ASN B 1 48 ? -29.066 -7.864 -13.418 1.000 23.571 48 ASN B O 1
ATOM 1340 N N . LEU B 1 49 ? -27.639 -6.338 -14.262 1.000 21.623 49 LEU B N 1
ATOM 1341 C CA . LEU B 1 49 ? -26.475 -7.169 -14.012 1.000 19.924 49 LEU B CA 1
ATOM 1342 C C . LEU B 1 49 ? -26.357 -7.551 -12.550 1.000 20.167 49 LEU B C 1
ATOM 1343 O O . LEU B 1 49 ? -26.134 -8.725 -12.226 1.000 25.542 49 LEU B O 1
ATOM 1348 N N . PHE B 1 50 ? -26.479 -6.578 -11.651 1.000 15.424 50 PHE B N 1
ATOM 1349 C CA . PHE B 1 50 ? -26.389 -6.893 -10.235 1.000 20.847 50 PHE B CA 1
ATOM 1350 C C . PHE B 1 50 ? -27.494 -7.864 -9.827 1.000 24.672 50 PHE B C 1
ATOM 1351 O O . PHE B 1 50 ? -27.253 -8.817 -9.074 1.000 18.874 50 PHE B O 1
ATOM 1359 N N . ARG B 1 51 ? -28.713 -7.653 -10.329 1.000 21.147 51 ARG B N 1
ATOM 1360 C CA . ARG B 1 51 ? -29.819 -8.544 -9.969 1.000 22.272 51 ARG B CA 1
ATOM 1361 C C . ARG B 1 51 ? -29.517 -9.991 -10.329 1.000 21.782 51 ARG B C 1
ATOM 1362 O O . ARG B 1 51 ? -29.723 -10.901 -9.516 1.000 20.719 51 ARG B O 1
ATOM 1370 N N . ILE B 1 52 ? -29.030 -10.232 -11.546 1.000 20.591 52 ILE B N 1
ATOM 1371 C CA . ILE B 1 52 ? -28.795 -11.606 -11.972 1.000 20.755 52 ILE B CA 1
ATOM 1372 C C . ILE B 1 52 ? -27.651 -12.232 -11.183 1.000 23.530 52 ILE B C 1
ATOM 1373 O O . ILE B 1 52 ? -27.746 -13.389 -10.760 1.000 25.854 52 ILE B O 1
ATOM 1378 N N . ILE B 1 53 ? -26.549 -11.498 -10.991 1.000 21.932 53 ILE B N 1
ATOM 1379 C CA . ILE B 1 53 ? -25.393 -12.085 -10.313 1.000 21.359 53 ILE B CA 1
ATOM 1380 C C . ILE B 1 53 ? -25.691 -12.282 -8.830 1.000 22.783 53 ILE B C 1
ATOM 1381 O O . ILE B 1 53 ? -25.362 -13.325 -8.261 1.000 19.171 53 ILE B O 1
ATOM 1386 N N . SER B 1 54 ? -26.363 -11.319 -8.191 1.000 20.961 54 SER B N 1
ATOM 1387 C CA . SER B 1 54 ? -26.644 -11.438 -6.757 1.000 22.937 54 SER B CA 1
ATOM 1388 C C . SER B 1 54 ? -27.652 -12.540 -6.467 1.000 24.105 54 SER B C 1
ATOM 1389 O O . SER B 1 54 ? -27.527 -13.250 -5.462 1.000 24.447 54 SER B O 1
ATOM 1392 N N . THR B 1 55 ? -28.687 -12.673 -7.308 1.000 22.575 55 THR B N 1
ATOM 1393 C CA . THR B 1 55 ? -29.628 -13.777 -7.166 1.000 19.481 55 THR B CA 1
ATOM 1394 C C . THR B 1 55 ? -28.920 -15.118 -7.212 1.000 26.492 55 THR B C 1
ATOM 1395 O O . THR B 1 55 ? -29.215 -16.009 -6.412 1.000 24.262 55 THR B O 1
ATOM 1399 N N . PHE B 1 56 ? -27.989 -15.271 -8.152 1.000 25.046 56 PHE B N 1
ATOM 1400 C CA . PHE B 1 56 ? -27.251 -16.526 -8.292 1.000 23.413 56 PHE B CA 1
ATOM 1401 C C . PHE B 1 56 ? -26.400 -16.808 -7.063 1.000 28.002 56 PHE B C 1
ATOM 1402 O O . PHE B 1 56 ? -26.397 -17.934 -6.551 1.000 28.354 56 PHE B O 1
ATOM 1410 N N . LEU B 1 57 ? -25.667 -15.800 -6.577 1.000 23.309 57 LEU B N 1
ATOM 1411 C CA . LEU B 1 57 ? -24.833 -15.991 -5.393 1.000 25.026 57 LEU B CA 1
ATOM 1412 C C . LEU B 1 57 ? -25.671 -16.298 -4.156 1.000 29.777 57 LEU B C 1
ATOM 1413 O O . LEU B 1 57 ? -25.228 -17.030 -3.267 1.000 29.122 57 LEU B O 1
ATOM 1418 N N . HIS B 1 58 ? -26.878 -15.741 -4.071 1.000 29.583 58 HIS B N 1
ATOM 1419 C CA . HIS B 1 58 ? -27.686 -15.944 -2.877 1.000 26.446 58 HIS B CA 1
ATOM 1420 C C . HIS B 1 58 ? -28.239 -17.367 -2.813 1.000 38.736 58 HIS B C 1
ATOM 1421 O O . HIS B 1 58 ? -28.277 -17.981 -1.737 1.000 35.285 58 HIS B O 1
ATOM 1428 N N . GLY B 1 59 ? -28.644 -17.916 -3.965 1.000 34.284 59 GLY B N 1
ATOM 1429 C CA . GLY B 1 59 ? -29.114 -19.289 -4.048 1.000 31.835 59 GLY B CA 1
ATOM 1430 C C . GLY B 1 59 ? -28.028 -20.342 -3.971 1.000 32.732 59 GLY B C 1
ATOM 1431 O O . GLY B 1 59 ? -28.336 -21.528 -3.808 1.000 37.443 59 GLY B O 1
ATOM 1432 N N . ASN B 1 60 ? -26.765 -19.932 -4.091 1.000 35.016 60 ASN B N 1
ATOM 1433 C CA . ASN B 1 60 ? -25.612 -20.829 -4.010 1.000 34.260 60 ASN B CA 1
ATOM 1434 C C . ASN B 1 60 ? -24.653 -20.264 -2.989 1.000 36.007 60 ASN B C 1
ATOM 1435 O O . ASN B 1 60 ? -23.585 -19.731 -3.347 1.000 49.493 60 ASN B O 1
ATOM 1440 N N . PRO B 1 61 ? -24.976 -20.339 -1.697 1.000 39.608 61 PRO B N 1
ATOM 1441 C CA . PRO B 1 61 ? -24.121 -19.764 -0.662 1.000 40.684 61 PRO B CA 1
ATOM 1442 C C . PRO B 1 61 ? -22.713 -20.347 -0.697 1.000 44.933 61 PRO B C 1
ATOM 1443 O O . PRO B 1 61 ? -22.503 -21.505 -1.062 1.000 41.874 61 PRO B O 1
ATOM 1447 N N . GLY B 1 62 ? -21.746 -19.516 -0.324 1.000 50.181 62 GLY B N 1
ATOM 1448 C CA . GLY B 1 62 ? -20.353 -19.903 -0.375 1.000 42.658 62 GLY B CA 1
ATOM 1449 C C . GLY B 1 62 ? -19.678 -19.667 -1.703 1.000 44.082 62 GLY B C 1
ATOM 1450 O O . GLY B 1 62 ? -18.586 -20.198 -1.929 1.000 37.040 62 GLY B O 1
ATOM 1451 N N . SER B 1 63 ? -20.284 -18.882 -2.590 1.000 45.110 63 SER B N 1
ATOM 1452 C CA . SER B 1 63 ? -19.730 -18.637 -3.913 1.000 41.140 63 SER B CA 1
ATOM 1453 C C . SER B 1 63 ? -19.111 -17.250 -4.051 1.000 37.295 63 SER B C 1
ATOM 1454 O O . SER B 1 63 ? -18.607 -16.920 -5.129 1.000 35.927 63 SER B O 1
ATOM 1457 N N . GLY B 1 64 ? -19.131 -16.438 -2.994 1.000 39.618 64 GLY B N 1
ATOM 1458 C CA . GLY B 1 64 ? -18.580 -15.093 -3.005 1.000 30.792 64 GLY B CA 1
ATOM 1459 C C . GLY B 1 64 ? -19.656 -14.047 -2.793 1.000 29.775 64 GLY B C 1
ATOM 1460 O O . GLY B 1 64 ? -20.806 -14.353 -2.460 1.000 30.650 64 GLY B O 1
ATOM 1461 N N . LYS B 1 65 ? -19.267 -12.783 -2.991 1.000 26.509 65 LYS B N 1
ATOM 1462 C CA . LYS B 1 65 ? -20.167 -11.645 -2.869 1.000 24.832 65 LYS B CA 1
ATOM 1463 C C . LYS B 1 65 ? -19.996 -10.699 -4.051 1.000 25.576 65 LYS B C 1
ATOM 1464 O O . LYS B 1 65 ? -18.913 -10.579 -4.630 1.000 22.993 65 LYS B O 1
ATOM 1470 N N . VAL B 1 66 ? -21.079 -10.015 -4.401 1.000 24.988 66 VAL B N 1
ATOM 1471 C CA . VAL B 1 66 ? -21.046 -8.980 -5.421 1.000 24.904 66 VAL B CA 1
ATOM 1472 C C . VAL B 1 66 ? -21.478 -7.662 -4.793 1.000 21.293 66 VAL B C 1
ATOM 1473 O O . VAL B 1 66 ? -22.401 -7.622 -3.974 1.000 24.762 66 VAL B O 1
ATOM 1477 N N . PHE B 1 67 ? -20.805 -6.584 -5.193 1.000 22.797 67 PHE B N 1
ATOM 1478 C CA . PHE B 1 67 ? -21.112 -5.221 -4.775 1.000 23.314 67 PHE B CA 1
ATOM 1479 C C . PHE B 1 67 ? -21.374 -4.368 -6.005 1.000 21.017 67 PHE B C 1
ATOM 1480 O O . PHE B 1 67 ? -20.832 -4.634 -7.072 1.000 19.644 67 PHE B O 1
ATOM 1488 N N . SER B 1 68 ? -22.230 -3.348 -5.871 1.000 22.620 68 SER B N 1
ATOM 1489 C CA . SER B 1 68 ? -22.402 -2.362 -6.928 1.000 21.723 68 SER B CA 1
ATOM 1490 C C . SER B 1 68 ? -21.796 -1.029 -6.501 1.000 23.690 68 SER B C 1
ATOM 1491 O O . SER B 1 68 ? -21.564 -0.783 -5.314 1.000 25.184 68 SER B O 1
ATOM 1494 N N . ALA B 1 69 ? -21.535 -0.169 -7.488 1.000 22.576 69 ALA B N 1
ATOM 1495 C CA . ALA B 1 69 ? -21.103 1.189 -7.201 1.000 23.272 69 ALA B CA 1
ATOM 1496 C C . ALA B 1 69 ? -22.152 1.876 -6.331 1.000 27.169 69 ALA B C 1
ATOM 1497 O O . ALA B 1 69 ? -23.346 1.648 -6.504 1.000 24.167 69 ALA B O 1
ATOM 1499 N N . PRO B 1 70 ? -21.744 2.735 -5.393 1.000 25.118 70 PRO B N 1
ATOM 1500 C CA . PRO B 1 70 ? -20.386 3.110 -5.048 1.000 27.402 70 PRO B CA 1
ATOM 1501 C C . PRO B 1 70 ? -19.778 2.130 -4.047 1.000 26.131 70 PRO B C 1
ATOM 1502 O O . PRO B 1 70 ? -20.230 1.962 -2.919 1.000 26.220 70 PRO B O 1
ATOM 1506 N N . THR B 1 71 ? -18.733 1.446 -4.506 1.000 28.645 71 THR B N 1
ATOM 1507 C CA . THR B 1 71 ? -17.884 0.594 -3.683 1.000 28.721 71 THR B CA 1
ATOM 1508 C C . THR B 1 71 ? -16.466 0.901 -4.121 1.000 26.640 71 THR B C 1
ATOM 1509 O O . THR B 1 71 ? -16.163 0.781 -5.308 1.000 29.602 71 THR B O 1
ATOM 1513 N N . ASP B 1 72 ? -15.617 1.332 -3.188 1.000 29.752 72 ASP B N 1
ATOM 1514 C CA . ASP B 1 72 ? -14.245 1.695 -3.522 1.000 33.391 72 ASP B CA 1
ATOM 1515 C C . ASP B 1 72 ? -13.368 0.452 -3.561 1.000 29.184 72 ASP B C 1
ATOM 1516 O O . ASP B 1 72 ? -13.451 -0.412 -2.680 1.000 30.153 72 ASP B O 1
ATOM 1521 N N . VAL B 1 73 ? -12.519 0.371 -4.579 1.000 30.527 73 VAL B N 1
ATOM 1522 C CA . VAL B 1 73 ? -11.544 -0.700 -4.726 1.000 27.830 73 VAL B CA 1
ATOM 1523 C C . VAL B 1 73 ? -10.170 -0.047 -4.731 1.000 30.125 73 VAL B C 1
ATOM 1524 O O . VAL B 1 73 ? -9.844 0.712 -5.651 1.000 33.498 73 VAL B O 1
ATOM 1528 N N . ILE B 1 74 ? -9.375 -0.325 -3.702 1.000 33.200 74 ILE B N 1
ATOM 1529 C CA . ILE B 1 74 ? -8.022 0.210 -3.580 1.000 38.416 74 ILE B CA 1
ATOM 1530 C C . ILE B 1 74 ? -7.066 -0.767 -4.255 1.000 35.625 74 ILE B C 1
ATOM 1531 O O . ILE B 1 74 ? -6.789 -1.844 -3.725 1.000 34.902 74 ILE B O 1
ATOM 1536 N N . LEU B 1 75 ? -6.543 -0.398 -5.419 1.000 37.962 75 LEU B N 1
ATOM 1537 C CA . LEU B 1 75 ? -5.575 -1.279 -6.058 1.000 35.664 75 LEU B CA 1
ATOM 1538 C C . LEU B 1 75 ? -4.147 -0.981 -5.618 1.000 47.396 75 LEU B C 1
ATOM 1539 O O . LEU B 1 75 ? -3.301 -1.883 -5.649 1.000 53.311 75 LEU B O 1
ATOM 1544 N N . SER B 1 76 ? -3.868 0.249 -5.186 1.000 46.982 76 SER B N 1
ATOM 1545 C CA . SER B 1 76 ? -2.578 0.602 -4.608 1.000 60.264 76 SER B CA 1
ATOM 1546 C C . SER B 1 76 ? -2.739 1.900 -3.830 1.000 64.917 76 SER B C 1
ATOM 1547 O O . SER B 1 76 ? -3.532 2.761 -4.213 1.000 66.387 76 SER B O 1
ATOM 1550 N N . HIS B 1 77 ? -1.973 2.044 -2.748 1.000 68.645 77 HIS B N 1
ATOM 1551 C CA . HIS B 1 77 ? -2.063 3.261 -1.948 1.000 74.222 77 HIS B CA 1
ATOM 1552 C C . HIS B 1 77 ? -1.092 4.338 -2.416 1.000 80.371 77 HIS B C 1
ATOM 1553 O O . HIS B 1 77 ? -1.353 5.532 -2.219 1.000 80.109 77 HIS B O 1
ATOM 1560 N N . ASP B 1 78 ? 0.014 3.953 -3.038 1.000 87.398 78 ASP B N 1
ATOM 1561 C CA . ASP B 1 78 ? 1.023 4.940 -3.395 1.000 91.675 78 ASP B CA 1
ATOM 1562 C C . ASP B 1 78 ? 1.741 4.553 -4.686 1.000 89.685 78 ASP B C 1
ATOM 1563 O O . ASP B 1 78 ? 2.505 3.580 -4.698 1.000 85.971 78 ASP B O 1
ATOM 1568 N N . PRO B 1 79 ? 1.523 5.280 -5.799 1.000 86.871 79 PRO B N 1
ATOM 1569 C CA . PRO B 1 79 ? 0.612 6.421 -5.978 1.000 79.456 79 PRO B CA 1
ATOM 1570 C C . PRO B 1 79 ? -0.836 5.957 -5.960 1.000 79.883 79 PRO B C 1
ATOM 1571 O O . PRO B 1 79 ? -1.157 4.916 -6.530 1.000 75.937 79 PRO B O 1
ATOM 1575 N N . LEU B 1 80 ? -1.719 6.718 -5.313 1.000 78.584 80 LEU B N 1
ATOM 1576 C CA . LEU B 1 80 ? -3.065 6.237 -5.023 1.000 73.943 80 LEU B CA 1
ATOM 1577 C C . LEU B 1 80 ? -3.825 5.889 -6.299 1.000 73.087 80 LEU B C 1
ATOM 1578 O O . LEU B 1 80 ? -3.924 6.699 -7.227 1.000 74.249 80 LEU B O 1
ATOM 1583 N N . ARG B 1 81 ? -4.354 4.665 -6.339 1.000 67.420 81 ARG B N 1
ATOM 1584 C CA . ARG B 1 81 ? -5.197 4.174 -7.429 1.000 60.996 81 ARG B CA 1
ATOM 1585 C C . ARG B 1 81 ? -6.447 3.586 -6.780 1.000 53.212 81 ARG B C 1
ATOM 1586 O O . ARG B 1 81 ? -6.494 2.394 -6.466 1.000 51.506 81 ARG B O 1
ATOM 1594 N N . ALA B 1 82 ? -7.454 4.425 -6.558 1.000 48.819 82 ALA B N 1
ATOM 1595 C CA . ALA B 1 82 ? -8.747 3.978 -6.061 1.000 41.363 82 ALA B CA 1
ATOM 1596 C C . ALA B 1 82 ? -9.764 4.134 -7.181 1.000 42.315 82 ALA B C 1
ATOM 1597 O O . ALA B 1 82 ? -9.940 5.234 -7.717 1.000 43.166 82 ALA B O 1
ATOM 1599 N N . VAL B 1 83 ? -10.421 3.033 -7.534 1.000 38.514 83 VAL B N 1
ATOM 1600 C CA . VAL B 1 83 ? -11.380 2.994 -8.626 1.000 36.440 83 VAL B CA 1
ATOM 1601 C C . VAL B 1 83 ? -12.772 2.713 -8.070 1.000 28.056 83 VAL B C 1
ATOM 1602 O O . VAL B 1 83 ? -12.950 2.172 -6.972 1.000 30.624 83 VAL B O 1
ATOM 1606 N N . GLU B 1 84 ? -13.781 3.080 -8.853 1.000 30.541 84 GLU B N 1
ATOM 1607 C CA . GLU B 1 84 ? -15.168 2.866 -8.461 1.000 23.932 84 GLU B CA 1
ATOM 1608 C C . GLU B 1 84 ? -15.898 2.122 -9.589 1.000 26.514 84 GLU B C 1
ATOM 1609 O O . GLU B 1 84 ? -16.750 2.680 -10.271 1.000 29.841 84 GLU B O 1
ATOM 1615 N N . PRO B 1 85 ? -15.592 0.840 -9.742 1.000 22.803 85 PRO B N 1
ATOM 1616 C CA . PRO B 1 85 ? -16.289 0.063 -10.777 1.000 20.988 85 PRO B CA 1
ATOM 1617 C C . PRO B 1 85 ? -17.791 0.026 -10.524 1.000 19.049 85 PRO B C 1
ATOM 1618 O O . PRO B 1 85 ? -18.276 0.268 -9.412 1.000 26.804 85 PRO B O 1
ATOM 1622 N N . ASP B 1 86 ? -18.541 -0.299 -11.588 1.000 24.273 86 ASP B N 1
ATOM 1623 C CA . ASP B 1 86 ? -20.000 -0.428 -11.484 1.000 19.044 86 ASP B CA 1
ATOM 1624 C C . ASP B 1 86 ? -20.400 -1.698 -10.745 1.000 26.850 86 ASP B C 1
ATOM 1625 O O . ASP B 1 86 ? -21.385 -1.712 -9.997 1.000 22.076 86 ASP B O 1
ATOM 1630 N N . LEU B 1 87 ? -19.656 -2.776 -10.951 1.000 17.373 87 LEU B N 1
ATOM 1631 C CA . LEU B 1 87 ? -19.877 -4.020 -10.232 1.000 19.468 87 LEU B CA 1
ATOM 1632 C C . LEU B 1 87 ? -18.538 -4.664 -9.908 1.000 18.880 87 LEU B C 1
ATOM 1633 O O . LEU B 1 87 ? -17.605 -4.600 -10.707 1.000 22.698 87 LEU B O 1
ATOM 1638 N N . VAL B 1 88 ? -18.476 -5.302 -8.742 1.000 21.960 88 VAL B N 1
ATOM 1639 C CA . VAL B 1 88 ? -17.282 -5.899 -8.167 1.000 16.678 88 VAL B CA 1
ATOM 1640 C C . VAL B 1 88 ? -17.677 -7.245 -7.584 1.000 18.198 88 VAL B C 1
ATOM 1641 O O . VAL B 1 88 ? -18.560 -7.308 -6.731 1.000 20.977 88 VAL B O 1
ATOM 1645 N N . PHE B 1 89 ? -17.006 -8.314 -7.993 1.000 21.446 89 PHE B N 1
ATOM 1646 C CA . PHE B 1 89 ? -17.284 -9.641 -7.466 1.000 23.884 89 PHE B CA 1
ATOM 1647 C C . PHE B 1 89 ? -16.037 -10.168 -6.781 1.000 20.279 89 PHE B C 1
ATOM 1648 O O . PHE B 1 89 ? -14.946 -10.138 -7.368 1.000 22.978 89 PHE B O 1
ATOM 1656 N N . VAL B 1 90 ? -16.197 -10.630 -5.538 1.000 22.714 90 VAL B N 1
ATOM 1657 C CA . VAL B 1 90 ? -15.115 -11.205 -4.737 1.000 23.700 90 VAL B CA 1
ATOM 1658 C C . VAL B 1 90 ? -15.444 -12.670 -4.459 1.000 27.419 90 VAL B C 1
ATOM 1659 O O . VAL B 1 90 ? -16.501 -12.975 -3.893 1.000 24.883 90 VAL B O 1
ATOM 1663 N N . SER B 1 91 ? -14.541 -13.569 -4.846 1.000 27.698 91 SER B N 1
ATOM 1664 C CA . SER B 1 91 ? -14.755 -14.997 -4.636 1.000 32.897 91 SER B CA 1
ATOM 1665 C C . SER B 1 91 ? -14.652 -15.347 -3.153 1.000 36.378 91 SER B C 1
ATOM 1666 O O . SER B 1 91 ? -14.148 -14.574 -2.331 1.000 36.923 91 SER B O 1
ATOM 1669 N N . LYS B 1 92 ? -15.151 -16.541 -2.814 1.000 32.878 92 LYS B N 1
ATOM 1670 C CA . LYS B 1 92 ? -15.203 -16.954 -1.418 1.000 35.122 92 LYS B CA 1
ATOM 1671 C C . LYS B 1 92 ? -13.828 -16.906 -0.767 1.000 41.078 92 LYS B C 1
ATOM 1672 O O . LYS B 1 92 ? -13.688 -16.433 0.366 1.000 44.760 92 LYS B O 1
ATOM 1678 N N . ASP B 1 93 ? -12.804 -17.399 -1.464 1.000 41.267 93 ASP B N 1
ATOM 1679 C CA . ASP B 1 93 ? -11.453 -17.457 -0.922 1.000 40.311 93 ASP B CA 1
ATOM 1680 C C . ASP B 1 93 ? -10.768 -16.103 -0.893 1.000 38.208 93 ASP B C 1
ATOM 1681 O O . ASP B 1 93 ? -9.628 -16.012 -0.436 1.000 45.044 93 ASP B O 1
ATOM 1686 N N . ARG B 1 94 ? -11.437 -15.054 -1.359 1.000 42.136 94 ARG B N 1
ATOM 1687 C CA . ARG B 1 94 ? -10.895 -13.703 -1.349 1.000 38.684 94 ARG B CA 1
ATOM 1688 C C . ARG B 1 94 ? -11.692 -12.769 -0.448 1.000 44.273 94 ARG B C 1
ATOM 1689 O O . ARG B 1 94 ? -11.414 -11.565 -0.434 1.000 42.082 94 ARG B O 1
ATOM 1697 N N . LEU B 1 95 ? -12.666 -13.289 0.310 1.000 38.905 95 LEU B N 1
ATOM 1698 C CA . LEU B 1 95 ? -13.506 -12.422 1.128 1.000 38.629 95 LEU B CA 1
ATOM 1699 C C . LEU B 1 95 ? -12.689 -11.518 2.041 1.000 35.118 95 LEU B C 1
ATOM 1700 O O . LEU B 1 95 ? -13.144 -10.415 2.364 1.000 37.480 95 LEU B O 1
ATOM 1705 N N . SER B 1 96 ? -11.477 -11.937 2.428 1.000 37.787 96 SER B N 1
ATOM 1706 C CA . SER B 1 96 ? -10.654 -11.137 3.326 1.000 40.062 96 SER B CA 1
ATOM 1707 C C . SER B 1 96 ? -10.252 -9.808 2.710 1.000 39.329 96 SER B C 1
ATOM 1708 O O . SER B 1 96 ? -9.808 -8.918 3.441 1.000 40.822 96 SER B O 1
ATOM 1711 N N . LEU B 1 97 ? -10.396 -9.656 1.387 1.000 35.515 97 LEU B N 1
ATOM 1712 C CA . LEU B 1 97 ? -10.137 -8.371 0.746 1.000 40.080 97 LEU B CA 1
ATOM 1713 C C . LEU B 1 97 ? -11.141 -7.319 1.182 1.000 37.918 97 LEU B C 1
ATOM 1714 O O . LEU B 1 97 ? -10.828 -6.126 1.175 1.000 38.534 97 LEU B O 1
ATOM 1719 N N . ILE B 1 98 ? -12.350 -7.742 1.541 1.000 35.615 98 ILE B N 1
ATOM 1720 C CA . ILE B 1 98 ? -13.433 -6.846 1.924 1.000 35.620 98 ILE B CA 1
ATOM 1721 C C . ILE B 1 98 ? -13.101 -6.281 3.302 1.000 38.967 98 ILE B C 1
ATOM 1722 O O . ILE B 1 98 ? -13.242 -6.968 4.316 1.000 40.234 98 ILE B O 1
ATOM 1727 N N . GLY B 1 99 ? -12.658 -5.027 3.347 1.000 40.958 99 GLY B N 1
ATOM 1728 C CA . GLY B 1 99 ? -12.420 -4.338 4.596 1.000 37.447 99 GLY B CA 1
ATOM 1729 C C . GLY B 1 99 ? -13.677 -3.665 5.117 1.000 44.192 99 GLY B C 1
ATOM 1730 O O . GLY B 1 99 ? -14.751 -3.733 4.518 1.000 36.886 99 GLY B O 1
ATOM 1731 N N . GLU B 1 100 ? -13.537 -3.016 6.273 1.000 43.152 100 GLU B N 1
ATOM 1732 C CA . GLU B 1 100 ? -14.670 -2.282 6.828 1.000 40.798 100 GLU B CA 1
ATOM 1733 C C . GLU B 1 100 ? -15.127 -1.180 5.885 1.000 39.541 100 GLU B C 1
ATOM 1734 O O . GLU B 1 100 ? -16.331 -0.994 5.683 1.000 43.481 100 GLU B O 1
ATOM 1740 N N . LYS B 1 101 ? -14.187 -0.445 5.294 1.000 44.150 101 LYS B N 1
ATOM 1741 C CA . LYS B 1 101 ? -14.512 0.732 4.496 1.000 43.289 101 LYS B CA 1
ATOM 1742 C C . LYS B 1 101 ? -14.491 0.474 2.996 1.000 38.568 101 LYS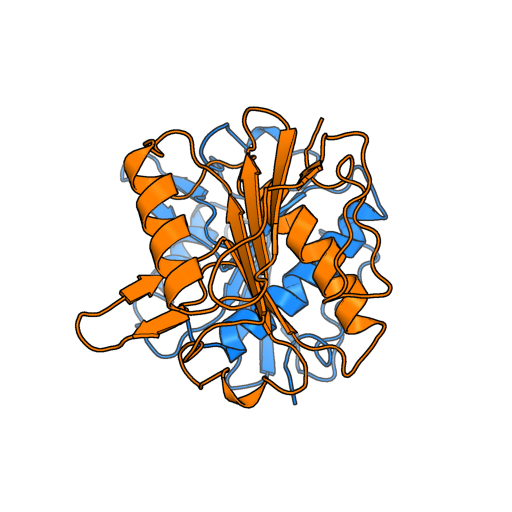 B C 1
ATOM 1743 O O . LYS B 1 101 ? -15.350 0.989 2.277 1.000 39.689 101 LYS B O 1
ATOM 1749 N N . ASN B 1 102 ? -13.540 -0.312 2.497 1.000 40.560 102 ASN B N 1
ATOM 1750 C CA . ASN B 1 102 ? -13.435 -0.532 1.061 1.000 38.179 102 ASN B CA 1
ATOM 1751 C C . ASN B 1 102 ? -12.835 -1.908 0.792 1.000 33.670 102 ASN B C 1
ATOM 1752 O O . ASN B 1 102 ? -12.492 -2.653 1.714 1.000 36.799 102 ASN B O 1
ATOM 1757 N N . ILE B 1 103 ? -12.727 -2.234 -0.495 1.000 30.219 103 ILE B N 1
ATOM 1758 C CA . ILE B 1 103 ? -12.133 -3.481 -0.962 1.000 34.204 103 ILE B CA 1
ATOM 1759 C C . ILE B 1 103 ? -10.662 -3.208 -1.248 1.000 32.191 103 ILE B C 1
ATOM 1760 O O . ILE B 1 103 ? -10.323 -2.264 -1.967 1.000 32.449 103 ILE B O 1
ATOM 1765 N N . GLU B 1 104 ? -9.792 -4.015 -0.655 1.000 34.098 104 GLU B N 1
ATOM 1766 C CA . GLU B 1 104 ? -8.362 -3.747 -0.560 1.000 34.970 104 GLU B CA 1
ATOM 1767 C C . GLU B 1 104 ? -7.634 -4.830 -1.354 1.000 38.072 104 GLU B C 1
ATOM 1768 O O . GLU B 1 104 ? -7.331 -5.909 -0.839 1.000 43.810 104 GLU B O 1
ATOM 1774 N N . GLY B 1 105 ? -7.345 -4.535 -2.612 1.000 37.691 105 GLY B N 1
ATOM 1775 C CA . GLY B 1 105 ? -6.711 -5.478 -3.505 1.000 37.627 105 GLY B CA 1
ATOM 1776 C C . GLY B 1 105 ? -7.550 -5.717 -4.731 1.000 31.628 105 GLY B C 1
ATOM 1777 O O . GLY B 1 105 ? -8.641 -5.161 -4.895 1.000 31.008 105 GLY B O 1
ATOM 1778 N N . ALA B 1 106 ? -7.049 -6.580 -5.605 1.000 29.974 106 ALA B N 1
ATOM 1779 C CA . ALA B 1 106 ? -7.675 -6.842 -6.889 1.000 26.889 106 ALA B CA 1
ATOM 1780 C C . ALA B 1 106 ? -8.813 -7.852 -6.748 1.000 29.264 106 ALA B C 1
ATOM 1781 O O . ALA B 1 106 ? -8.552 -9.012 -6.416 1.000 27.313 106 ALA B O 1
ATOM 1783 N N . PRO B 1 107 ? -10.061 -7.465 -6.987 1.000 24.142 107 PRO B N 1
ATOM 1784 C CA . PRO B 1 107 ? -11.153 -8.448 -6.932 1.000 22.852 107 PRO B CA 1
ATOM 1785 C C . PRO B 1 107 ? -11.084 -9.392 -8.117 1.000 23.053 107 PRO B C 1
ATOM 1786 O O . PRO B 1 107 ? -10.305 -9.209 -9.052 1.000 26.282 107 PRO B O 1
ATOM 1790 N N . ASP B 1 108 ? -11.957 -10.402 -8.071 1.000 25.579 108 ASP B N 1
ATOM 1791 C CA . ASP B 1 108 ? -11.958 -11.463 -9.067 1.000 27.788 108 ASP B CA 1
ATOM 1792 C C . ASP B 1 108 ? -12.546 -10.988 -10.386 1.000 23.378 108 ASP B C 1
ATOM 1793 O O . ASP B 1 108 ? -12.043 -11.332 -11.456 1.000 21.058 108 ASP B O 1
ATOM 1798 N N . LEU B 1 109 ? -13.613 -10.197 -10.334 1.000 21.928 109 LEU B N 1
ATOM 1799 C CA . LEU B 1 109 ? -14.248 -9.668 -11.531 1.000 24.335 109 LEU B CA 1
ATOM 1800 C C . LEU B 1 109 ? -14.555 -8.203 -11.286 1.000 19.242 109 LEU B C 1
ATOM 1801 O O . LEU B 1 109 ? -15.148 -7.860 -10.264 1.000 20.367 109 LEU B O 1
ATOM 1806 N N . LEU B 1 110 ? -14.132 -7.339 -12.205 1.000 20.191 110 LEU B N 1
ATOM 1807 C CA . LEU B 1 110 ? -14.577 -5.952 -12.220 1.000 20.431 110 LEU B CA 1
ATOM 1808 C C . LEU B 1 110 ? -15.387 -5.710 -13.483 1.000 17.273 110 LEU B C 1
ATOM 1809 O O . LEU B 1 110 ? -15.044 -6.207 -14.561 1.000 18.177 110 LEU B O 1
ATOM 1814 N N . VAL B 1 111 ? -16.469 -4.940 -13.348 1.000 19.046 111 VAL B N 1
ATOM 1815 C CA . VAL B 1 111 ? -17.357 -4.613 -14.467 1.000 17.292 111 VAL B CA 1
ATOM 1816 C C . VAL B 1 111 ? -17.357 -3.103 -14.638 1.000 20.101 111 VAL B C 1
ATOM 1817 O O . VAL B 1 111 ? -17.594 -2.366 -13.675 1.000 20.752 111 VAL B O 1
ATOM 1821 N N . GLU B 1 112 ? -17.089 -2.650 -15.856 1.000 19.081 112 GLU B N 1
ATOM 1822 C CA . GLU B 1 112 ? -17.150 -1.230 -16.192 1.000 22.082 112 GLU B CA 1
ATOM 1823 C C . GLU B 1 112 ? -18.209 -1.006 -17.255 1.000 19.456 112 GLU B C 1
ATOM 1824 O O . GLU B 1 112 ? -18.196 -1.673 -18.296 1.000 20.305 112 GLU B O 1
ATOM 1830 N N . ILE B 1 113 ? -19.095 -0.035 -17.024 1.000 18.476 113 ILE B N 1
ATOM 1831 C CA . ILE B 1 113 ? -20.131 0.343 -17.978 1.000 19.090 113 ILE B CA 1
ATOM 1832 C C . ILE B 1 113 ? -19.735 1.679 -18.597 1.000 20.562 113 ILE B C 1
ATOM 1833 O O . ILE B 1 113 ? -19.589 2.689 -17.896 1.000 29.155 113 ILE B O 1
ATOM 1838 N N . LEU B 1 114 ? -19.528 1.686 -19.905 1.000 23.804 114 LEU B N 1
ATOM 1839 C CA . LEU B 1 114 ? -19.062 2.900 -20.560 1.000 19.776 114 LEU B CA 1
ATOM 1840 C C . LEU B 1 114 ? -20.134 3.977 -20.499 1.000 30.998 114 LEU B C 1
ATOM 1841 O O . LEU B 1 114 ? -21.308 3.716 -20.770 1.000 35.566 114 LEU B O 1
ATOM 1846 N N . SER B 1 115 ? -19.732 5.178 -20.119 1.000 34.496 115 SER B N 1
ATOM 1847 C CA . SER B 1 115 ? -20.588 6.342 -20.222 1.000 35.308 115 SER B CA 1
ATOM 1848 C C . SER B 1 115 ? -20.309 7.070 -21.530 1.000 40.589 115 SER B C 1
ATOM 1849 O O . SER B 1 115 ? -19.358 6.762 -22.255 1.000 32.961 115 SER B O 1
ATOM 1852 N N . GLU B 1 116 ? -21.151 8.064 -21.822 1.000 44.740 116 GLU B N 1
ATOM 1853 C CA . GLU B 1 116 ? -21.030 8.820 -23.063 1.000 51.985 116 GLU B CA 1
ATOM 1854 C C . GLU B 1 116 ? -19.778 9.686 -23.103 1.000 52.775 116 GLU B C 1
ATOM 1855 O O . GLU B 1 116 ? -19.286 9.997 -24.195 1.000 48.612 116 GLU B O 1
ATOM 1861 N N . GLY B 1 117 ? -19.254 10.084 -21.946 1.000 59.156 117 GLY B N 1
ATOM 1862 C CA . GLY B 1 117 ? -18.068 10.916 -21.910 1.000 53.405 117 GLY B CA 1
ATOM 1863 C C . GLY B 1 117 ? -16.783 10.162 -21.631 1.000 54.242 117 GLY B C 1
ATOM 1864 O O . GLY B 1 117 ? -15.874 10.710 -21.000 1.000 51.950 117 GLY B O 1
ATOM 1865 N N . THR B 1 118 ? -16.691 8.909 -22.085 1.000 51.197 118 THR B N 1
ATOM 1866 C CA . THR B 1 118 ? -15.462 8.132 -21.957 1.000 51.475 118 THR B CA 1
ATOM 1867 C C . THR B 1 118 ? -14.639 8.279 -23.229 1.000 43.199 118 THR B C 1
ATOM 1868 O O . THR B 1 118 ? -15.134 8.022 -24.331 1.000 46.559 118 THR B O 1
ATOM 1872 N N . GLU B 1 119 ? -13.390 8.698 -23.071 1.000 42.612 119 GLU B N 1
ATOM 1873 C CA . GLU B 1 119 ? -12.454 8.803 -24.178 1.000 37.093 119 GLU B CA 1
ATOM 1874 C C . GLU B 1 119 ? -11.581 7.552 -24.260 1.000 28.174 119 GLU B C 1
ATOM 1875 O O . GLU B 1 119 ? -11.406 6.811 -23.285 1.000 29.432 119 GLU B O 1
ATOM 1881 N N . LYS B 1 120 ? -11.047 7.312 -25.462 1.000 38.176 120 LYS B N 1
ATOM 1882 C CA . LYS B 1 120 ? -10.225 6.127 -25.686 1.000 28.950 120 LYS B CA 1
ATOM 1883 C C . LYS B 1 120 ? -9.129 6.000 -24.636 1.000 31.855 120 LYS B C 1
ATOM 1884 O O . LYS B 1 120 ? -8.853 4.899 -24.158 1.000 32.361 120 LYS B O 1
ATOM 1890 N N . ARG B 1 121 ? -8.487 7.115 -24.265 1.000 32.194 121 ARG B N 1
ATOM 1891 C CA . ARG B 1 121 ? -7.405 7.039 -23.286 1.000 32.170 121 ARG B CA 1
ATOM 1892 C C . ARG B 1 121 ? -7.902 6.617 -21.907 1.000 29.232 121 ARG B C 1
ATOM 1893 O O . ARG B 1 121 ? -7.169 5.954 -21.164 1.000 32.452 121 ARG B O 1
ATOM 1901 N N . ASP B 1 122 ? -9.135 6.994 -21.542 1.000 33.973 122 ASP B N 1
ATOM 1902 C CA . ASP B 1 122 ? -9.698 6.537 -20.274 1.000 31.319 122 ASP B CA 1
ATOM 1903 C C . ASP B 1 122 ? -9.961 5.032 -20.295 1.000 35.062 122 ASP B C 1
ATOM 1904 O O . ASP B 1 122 ? -9.691 4.339 -19.307 1.000 30.048 122 ASP B O 1
ATOM 1909 N N . ARG B 1 123 ? -10.473 4.509 -21.416 1.000 33.469 123 ARG B N 1
ATOM 1910 C CA . ARG B 1 123 ? -10.630 3.065 -21.572 1.000 29.601 123 ARG B CA 1
ATOM 1911 C C . ARG B 1 123 ? -9.290 2.342 -21.509 1.000 29.708 123 ARG B C 1
ATOM 1912 O O . ARG B 1 123 ? -9.186 1.265 -20.913 1.000 31.877 123 ARG B O 1
ATOM 1920 N N . ARG B 1 124 ? -8.251 2.911 -22.126 1.000 29.434 124 ARG B N 1
ATOM 1921 C CA . ARG B 1 124 ? -6.958 2.240 -22.138 1.000 30.641 124 ARG B CA 1
ATOM 1922 C C . ARG B 1 124 ? -6.297 2.282 -20.769 1.000 31.538 124 ARG B C 1
ATOM 1923 O O . ARG B 1 124 ? -5.635 1.321 -20.370 1.000 36.505 124 ARG B O 1
ATOM 1931 N N . GLU B 1 125 ? -6.442 3.393 -20.044 1.000 33.884 125 GLU B N 1
ATOM 1932 C CA . GLU B 1 125 ? -5.742 3.528 -18.771 1.000 32.427 125 GLU B CA 1
ATOM 1933 C C . GLU B 1 125 ? -6.423 2.742 -17.652 1.000 23.736 125 GLU B C 1
ATOM 1934 O O . GLU B 1 125 ? -5.762 2.363 -16.680 1.000 28.751 125 GLU B O 1
ATOM 1940 N N . LYS B 1 126 ? -7.730 2.472 -17.772 1.000 27.091 126 LYS B N 1
ATOM 1941 C CA . LYS B 1 126 ? -8.381 1.534 -16.858 1.000 29.505 126 LYS B CA 1
ATOM 1942 C C . LYS B 1 126 ? -8.018 0.098 -17.203 1.000 25.163 126 LYS B C 1
ATOM 1943 O O . LYS B 1 126 ? -7.687 -0.705 -16.320 1.000 26.143 126 LYS B O 1
ATOM 1949 N N . PHE B 1 127 ? -8.065 -0.237 -18.489 1.000 27.193 127 PHE B N 1
ATOM 1950 C CA . PHE B 1 127 ? -7.649 -1.563 -18.926 1.000 27.690 127 PHE B CA 1
ATOM 1951 C C . PHE B 1 127 ? -6.219 -1.867 -18.494 1.000 27.661 127 PHE B C 1
ATOM 1952 O O . PHE B 1 127 ? -5.913 -2.989 -18.076 1.000 32.951 127 PHE B O 1
ATOM 1960 N N . ALA B 1 128 ? -5.325 -0.884 -18.598 1.000 33.561 128 ALA B N 1
ATOM 1961 C CA . ALA B 1 128 ? -3.934 -1.100 -18.225 1.000 31.474 128 ALA B CA 1
ATOM 1962 C C . ALA B 1 128 ? -3.777 -1.227 -16.713 1.000 30.665 128 ALA B C 1
ATOM 1963 O O . ALA B 1 128 ? -2.972 -2.033 -16.230 1.000 30.871 128 ALA B O 1
ATOM 1965 N N . LEU B 1 129 ? -4.547 -0.450 -15.948 1.000 26.602 129 LEU B N 1
ATOM 1966 C CA . LEU B 1 129 ? -4.464 -0.516 -14.492 1.000 28.880 129 LEU B CA 1
ATOM 1967 C C . LEU B 1 129 ? -4.942 -1.866 -13.977 1.000 30.538 129 LEU B C 1
ATOM 1968 O O . LEU B 1 129 ? -4.313 -2.470 -13.100 1.000 30.048 129 LEU B O 1
ATOM 1973 N N . TYR B 1 130 ? -6.060 -2.354 -14.511 1.000 26.455 130 TYR B N 1
ATOM 1974 C CA . TYR B 1 130 ? -6.577 -3.643 -14.076 1.000 26.551 130 TYR B CA 1
ATOM 1975 C C . TYR B 1 130 ? -5.685 -4.789 -14.515 1.000 27.259 130 TYR B C 1
ATOM 1976 O O . TYR B 1 130 ? -5.643 -5.822 -13.841 1.000 27.009 130 TYR B O 1
ATOM 1985 N N . GLU B 1 131 ? -4.994 -4.648 -15.649 1.000 31.505 131 GLU B N 1
ATOM 1986 C CA . GLU B 1 131 ? -4.100 -5.711 -16.104 1.000 28.218 131 GLU B CA 1
ATOM 1987 C C . GLU B 1 131 ? -2.876 -5.827 -15.209 1.000 29.728 131 GLU B C 1
ATOM 1988 O O . GLU B 1 131 ? -2.504 -6.932 -14.798 1.000 27.092 131 GLU B O 1
ATOM 1994 N N . ARG B 1 132 ? -2.232 -4.695 -14.900 1.000 28.909 132 ARG B N 1
ATOM 1995 C CA . ARG B 1 132 ? -1.037 -4.722 -14.065 1.000 28.156 132 ARG B CA 1
ATOM 1996 C C . ARG B 1 132 ? -1.359 -5.020 -12.612 1.000 31.294 132 ARG B C 1
ATOM 1997 O O . ARG B 1 132 ? -0.494 -5.508 -11.894 1.000 35.000 132 ARG B O 1
ATOM 2005 N N . SER B 1 133 ? -2.581 -4.741 -12.160 1.000 29.410 133 SER B N 1
ATOM 2006 C CA . SER B 1 133 ? -2.987 -5.175 -10.826 1.000 28.553 133 SER B CA 1
ATOM 2007 C C . SER B 1 133 ? -3.330 -6.659 -10.775 1.000 27.211 133 SER B C 1
ATOM 2008 O O . SER B 1 133 ? -3.422 -7.219 -9.679 1.000 30.182 133 SER B O 1
ATOM 2011 N N . GLY B 1 134 ? -3.518 -7.302 -11.929 1.000 26.444 134 GLY B N 1
ATOM 2012 C CA . GLY B 1 134 ? -3.842 -8.712 -11.965 1.000 25.052 134 GLY B CA 1
ATOM 2013 C C . GLY B 1 134 ? -5.299 -9.034 -11.707 1.000 28.129 134 GLY B C 1
ATOM 2014 O O . GLY B 1 134 ? -5.603 -10.091 -11.146 1.000 28.214 134 GLY B O 1
ATOM 2015 N N . VAL B 1 135 ? -6.214 -8.141 -12.063 1.000 26.033 135 VAL B N 1
ATOM 2016 C CA . VAL B 1 135 ? -7.637 -8.460 -11.958 1.000 18.275 135 VAL B CA 1
ATOM 2017 C C . VAL B 1 135 ? -7.913 -9.616 -12.905 1.000 21.173 135 VAL B C 1
ATOM 2018 O O . VAL B 1 135 ? -7.672 -9.489 -14.115 1.000 24.037 135 VAL B O 1
ATOM 2022 N N . PRO B 1 136 ? -8.401 -10.755 -12.402 1.000 24.274 136 PRO B N 1
ATOM 2023 C CA . PRO B 1 136 ? -8.501 -11.951 -13.250 1.000 28.330 136 PRO B CA 1
ATOM 2024 C C . PRO B 1 136 ? -9.494 -11.842 -14.383 1.000 26.946 136 PRO B C 1
ATOM 2025 O O . PRO B 1 136 ? -9.282 -12.472 -15.429 1.000 23.872 136 PRO B O 1
ATOM 2029 N N . GLU B 1 137 ? -10.578 -11.083 -14.224 1.000 22.108 137 GLU B N 1
ATOM 2030 C CA . GLU B 1 137 ? -11.535 -10.935 -15.309 1.000 22.824 137 GLU B CA 1
ATOM 2031 C C . GLU B 1 137 ? -12.115 -9.531 -15.285 1.000 21.971 137 GLU B C 1
ATOM 2032 O O . GLU B 1 137 ? -12.449 -9.006 -14.220 1.000 20.521 137 GLU B O 1
ATOM 2038 N N . TYR B 1 138 ? -12.232 -8.950 -16.476 1.000 22.005 138 TYR B N 1
ATOM 2039 C CA . TYR B 1 138 ? -12.670 -7.574 -16.677 1.000 23.733 138 TYR B CA 1
ATOM 2040 C C . TYR B 1 138 ? -13.730 -7.559 -17.768 1.000 22.107 138 TYR B C 1
ATOM 2041 O O . TYR B 1 138 ? -13.470 -7.979 -18.899 1.000 21.925 138 TYR B O 1
ATOM 2050 N N . TRP B 1 139 ? -14.927 -7.088 -17.428 1.000 25.132 139 TRP B N 1
ATOM 2051 C CA . TRP B 1 139 ? -16.003 -6.909 -18.386 1.000 22.249 139 TRP B CA 1
ATOM 2052 C C . TRP B 1 139 ? -16.144 -5.436 -18.689 1.000 16.855 139 TRP B C 1
ATOM 2053 O O . TRP B 1 139 ? -16.351 -4.638 -17.764 1.000 21.298 139 TRP B O 1
ATOM 2064 N N . ILE B 1 140 ? -16.083 -5.097 -19.970 1.000 15.417 140 ILE B N 1
ATOM 2065 C CA . ILE B 1 140 ? -16.429 -3.762 -20.452 1.000 20.302 140 ILE B CA 1
ATOM 2066 C C . ILE B 1 140 ? -17.817 -3.849 -21.076 1.000 19.210 140 ILE B C 1
ATOM 2067 O O . ILE B 1 140 ? -17.993 -4.447 -22.148 1.000 22.292 140 ILE B O 1
ATOM 2072 N N . VAL B 1 141 ? -18.801 -3.194 -20.462 1.000 24.883 141 VAL B N 1
ATOM 2073 C CA . VAL B 1 141 ? -20.182 -3.193 -20.948 1.000 22.401 141 VAL B CA 1
ATOM 2074 C C . VAL B 1 141 ? -20.459 -1.870 -21.655 1.000 24.824 141 VAL B C 1
ATOM 2075 O O . VAL B 1 141 ? -20.322 -0.800 -21.051 1.000 24.833 141 VAL B O 1
ATOM 2079 N N . ASP B 1 142 ? -20.869 -1.931 -22.925 1.000 21.661 142 ASP B N 1
ATOM 2080 C CA . ASP B 1 142 ? -21.078 -0.739 -23.746 1.000 24.823 142 ASP B CA 1
ATOM 2081 C C . ASP B 1 142 ? -22.568 -0.488 -23.954 1.000 23.564 142 ASP B C 1
ATOM 2082 O O . ASP B 1 142 ? -23.170 -1.076 -24.863 1.000 27.624 142 ASP B O 1
ATOM 2087 N N . PRO B 1 143 ? -23.203 0.412 -23.184 1.000 22.903 143 PRO B N 1
ATOM 2088 C CA . PRO B 1 143 ? -24.642 0.651 -23.388 1.000 26.167 143 PRO B CA 1
ATOM 2089 C C . PRO B 1 143 ? -24.982 1.153 -24.773 1.000 28.396 143 PRO B C 1
ATOM 2090 O O . PRO B 1 143 ? -26.109 0.955 -25.239 1.000 31.373 143 PRO B O 1
ATOM 2094 N N . ASP B 1 144 ? -24.050 1.810 -25.444 1.000 31.280 144 ASP B N 1
ATOM 2095 C CA . ASP B 1 144 ? -24.380 2.450 -26.701 1.000 30.445 144 ASP B CA 1
ATOM 2096 C C . ASP B 1 144 ? -24.390 1.482 -27.872 1.000 32.416 144 ASP B C 1
ATOM 2097 O O . ASP B 1 144 ? -24.928 1.827 -28.927 1.000 33.290 144 ASP B O 1
ATOM 2102 N N . THR B 1 145 ? -23.839 0.276 -27.713 1.000 32.621 145 THR B N 1
ATOM 2103 C CA . THR B 1 145 ? -23.944 -0.739 -28.745 1.000 34.204 145 THR B CA 1
ATOM 2104 C C . THR B 1 145 ? -24.525 -2.058 -28.261 1.000 29.545 145 THR B C 1
ATOM 2105 O O . THR B 1 145 ? -24.543 -3.017 -29.037 1.000 40.761 145 THR B O 1
ATOM 2109 N N . ASN B 1 146 ? -24.993 -2.141 -27.019 1.000 26.730 146 ASN B N 1
ATOM 2110 C CA . ASN B 1 146 ? -25.528 -3.385 -26.464 1.000 27.965 146 ASN B CA 1
ATOM 2111 C C . ASN B 1 146 ? -24.546 -4.543 -26.609 1.000 30.384 146 ASN B C 1
ATOM 2112 O O . ASN B 1 146 ? -24.917 -5.643 -27.021 1.000 32.535 146 ASN B O 1
ATOM 2117 N N . THR B 1 147 ? -23.280 -4.292 -26.282 1.000 31.126 147 THR B N 1
ATOM 2118 C CA . THR B 1 147 ? -22.254 -5.325 -26.355 1.000 31.451 147 THR B CA 1
ATOM 2119 C C . THR B 1 147 ? -21.469 -5.365 -25.056 1.000 31.160 147 THR B C 1
ATOM 2120 O O . THR B 1 147 ? -21.424 -4.391 -24.299 1.000 26.654 147 THR B O 1
ATOM 2124 N N . VAL B 1 148 ? -20.834 -6.511 -24.807 1.000 25.515 148 VAL B N 1
ATOM 2125 C CA . VAL B 1 148 ? -19.947 -6.682 -23.666 1.000 26.581 148 VAL B CA 1
ATOM 2126 C C . VAL B 1 148 ? -18.662 -7.322 -24.160 1.000 26.488 148 VAL B C 1
ATOM 2127 O O . VAL B 1 148 ? -18.704 -8.365 -24.822 1.000 27.733 148 VAL B O 1
ATOM 2131 N N . GLN B 1 149 ? -17.526 -6.705 -23.838 1.000 24.156 149 GLN B N 1
ATOM 2132 C CA . GLN B 1 149 ? -16.207 -7.283 -24.064 1.000 27.676 149 GLN B CA 1
ATOM 2133 C C . GLN B 1 149 ? -15.709 -7.929 -22.779 1.000 27.534 149 GLN B C 1
ATOM 2134 O O . GLN B 1 149 ? -15.744 -7.311 -21.710 1.000 23.893 149 GLN B O 1
ATOM 2140 N N . VAL B 1 150 ? -15.254 -9.172 -22.879 1.000 24.578 150 VAL B N 1
ATOM 2141 C CA . VAL B 1 150 ? -14.730 -9.897 -21.732 1.000 23.990 150 VAL B CA 1
ATOM 2142 C C . VAL B 1 150 ? -13.234 -10.063 -21.943 1.000 25.074 150 VAL B C 1
ATOM 2143 O O . VAL B 1 150 ? -12.795 -10.488 -23.019 1.000 28.996 150 VAL B O 1
ATOM 2147 N N . PHE B 1 151 ? -12.457 -9.711 -20.929 1.000 24.116 151 PHE B N 1
ATOM 2148 C CA . PHE B 1 151 ? -11.024 -9.978 -20.907 1.000 26.459 151 PHE B CA 1
ATOM 2149 C C . PHE B 1 151 ? -10.719 -10.928 -19.757 1.000 24.831 151 PHE B C 1
ATOM 2150 O O . PHE B 1 151 ? -11.233 -10.755 -18.649 1.000 24.135 151 PHE B O 1
ATOM 2158 N N . ARG B 1 152 ? -9.899 -11.937 -20.022 1.000 25.552 152 ARG B N 1
ATOM 2159 C CA . ARG B 1 152 ? -9.507 -12.914 -19.014 1.000 28.583 152 ARG B CA 1
ATOM 2160 C C . ARG B 1 152 ? -7.991 -12.941 -18.917 1.000 30.608 152 ARG B C 1
ATOM 2161 O O . ARG B 1 152 ? -7.305 -12.993 -19.941 1.000 29.875 152 ARG B O 1
ATOM 2169 N N . LEU B 1 153 ? -7.475 -12.888 -17.692 1.000 29.433 153 LEU B N 1
ATOM 2170 C CA . LEU B 1 153 ? -6.034 -12.866 -17.496 1.000 27.644 153 LEU B CA 1
ATOM 2171 C C . LEU B 1 153 ? -5.478 -14.260 -17.739 1.000 36.116 153 LEU B C 1
ATOM 2172 O O . LEU B 1 153 ? -6.025 -15.249 -17.245 1.000 34.750 153 LEU B O 1
ATOM 2177 N N . SER B 1 154 ? -4.407 -14.340 -18.529 1.000 38.962 154 SER B N 1
ATOM 2178 C CA . SER B 1 154 ? -3.646 -15.572 -18.720 1.000 38.918 154 SER B CA 1
ATOM 2179 C C . SER B 1 154 ? -2.178 -15.220 -18.551 1.000 39.460 154 SER B C 1
ATOM 2180 O O . SER B 1 154 ? -1.600 -14.549 -19.411 1.000 42.549 154 SER B O 1
ATOM 2183 N N . GLY B 1 155 ? -1.583 -15.661 -17.447 1.000 41.953 155 GLY B N 1
ATOM 2184 C CA . GLY B 1 155 ? -0.244 -15.233 -17.102 1.000 40.513 155 GLY B CA 1
ATOM 2185 C C . GLY B 1 155 ? -0.252 -13.830 -16.535 1.000 37.605 155 GLY B C 1
ATOM 2186 O O . GLY B 1 155 ? -0.885 -13.574 -15.506 1.000 47.857 155 GLY B O 1
ATOM 2187 N N . ASN B 1 156 ? 0.420 -12.903 -17.210 1.000 37.651 156 ASN B N 1
ATOM 2188 C CA . ASN B 1 156 ? 0.508 -11.531 -16.739 1.000 40.262 156 ASN B CA 1
ATOM 2189 C C . ASN B 1 156 ? -0.280 -10.545 -17.597 1.000 38.529 156 ASN B C 1
ATOM 2190 O O . ASN B 1 156 ? -0.324 -9.357 -17.261 1.000 41.727 156 ASN B O 1
ATOM 2195 N N . THR B 1 157 ? -0.920 -11.008 -18.675 1.000 38.966 157 THR B N 1
ATOM 2196 C CA . THR B 1 157 ? -1.618 -10.151 -19.626 1.000 38.366 157 THR B CA 1
ATOM 2197 C C . THR B 1 157 ? -3.005 -10.703 -19.921 1.000 37.623 157 THR B C 1
ATOM 2198 O O . THR B 1 157 ? -3.249 -11.907 -19.820 1.000 36.840 157 THR B O 1
ATOM 2202 N N . TYR B 1 158 ? -3.909 -9.814 -20.313 1.000 38.114 158 TYR B N 1
ATOM 2203 C CA . TYR B 1 158 ? -5.241 -10.233 -20.718 1.000 32.656 158 TYR B CA 1
ATOM 2204 C C . TYR B 1 158 ? -5.205 -10.912 -22.084 1.000 36.952 158 TYR B C 1
ATOM 2205 O O . TYR B 1 158 ? -4.492 -10.481 -22.994 1.000 41.777 158 TYR B O 1
ATOM 2214 N N A GLN B 1 159 ? -5.985 -11.979 -22.224 0.580 36.881 159 GLN B N 1
ATOM 2215 N N B GLN B 1 159 ? -5.988 -11.978 -22.221 0.420 36.926 159 GLN B N 1
ATOM 2216 C CA A GLN B 1 159 ? -6.168 -12.584 -23.530 0.580 40.482 159 GLN B CA 1
ATOM 2217 C CA B GLN B 1 159 ? -6.182 -12.586 -23.524 0.420 40.491 159 GLN B CA 1
ATOM 2218 C C A GLN B 1 159 ? -7.006 -11.667 -24.418 0.580 43.049 159 GLN B C 1
ATOM 2219 C C B GLN B 1 159 ? -6.965 -11.639 -24.431 0.420 43.073 159 GLN B C 1
ATOM 2220 O O A GLN B 1 159 ? -7.515 -10.628 -23.985 0.580 43.158 159 GLN B O 1
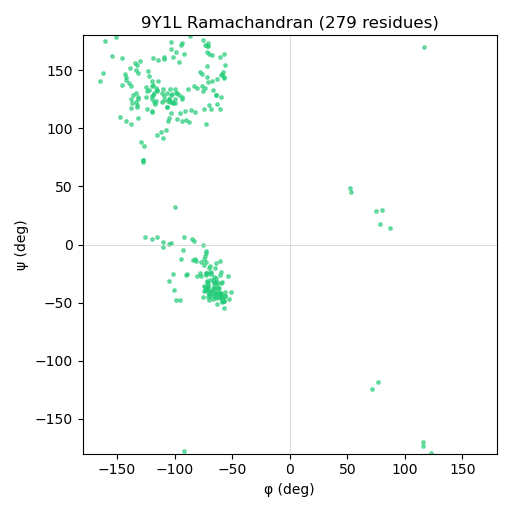ATOM 2221 O O B GLN B 1 159 ? -7.395 -10.554 -24.025 0.420 43.318 159 GLN B O 1
ATOM 2232 N N . SER B 1 160 ? -7.146 -12.064 -25.679 1.000 43.589 160 SER B N 1
ATOM 2233 C CA . SER B 1 160 ? -7.934 -11.281 -26.612 1.000 43.798 160 SER B CA 1
ATOM 2234 C C . SER B 1 160 ? -9.385 -11.225 -26.139 1.000 48.180 160 SER B C 1
ATOM 2235 O O . SER B 1 160 ? -9.897 -12.182 -25.548 1.000 38.919 160 SER B O 1
ATOM 2238 N N . PRO B 1 161 ? -10.060 -10.101 -26.345 1.000 40.163 161 PRO B N 1
ATOM 2239 C CA . PRO B 1 161 ? -11.419 -9.980 -25.825 1.000 34.994 161 PRO B CA 1
ATOM 2240 C C . PRO B 1 161 ? -12.355 -10.924 -26.555 1.000 40.613 161 PRO B C 1
ATOM 2241 O O . PRO B 1 161 ? -12.236 -11.139 -27.763 1.000 41.419 161 PRO B O 1
ATOM 2245 N N . ALA B 1 162 ? -13.269 -11.515 -25.794 1.000 38.715 162 ALA B N 1
ATOM 2246 C CA . ALA B 1 162 ? -14.416 -12.227 -26.331 1.000 41.120 162 ALA B CA 1
ATOM 2247 C C . ALA B 1 162 ? -15.606 -11.284 -26.269 1.000 31.268 162 ALA B C 1
ATOM 2248 O O . ALA B 1 162 ? -15.858 -10.669 -25.226 1.000 34.203 162 ALA B O 1
ATOM 2250 N N . GLU B 1 163 ? -16.319 -11.154 -27.385 1.000 38.813 163 GLU B N 1
ATOM 2251 C CA . GLU B 1 163 ? -17.401 -10.188 -27.527 1.000 33.870 163 GLU B CA 1
ATOM 2252 C C . GLU B 1 163 ? -18.756 -10.876 -27.432 1.000 39.148 163 GLU B C 1
ATOM 2253 O O . GLU B 1 163 ? -18.979 -11.922 -28.045 1.000 38.836 163 GLU B O 1
ATOM 2259 N N . PHE B 1 164 ? -19.654 -10.287 -26.649 1.000 34.070 164 PHE B N 1
ATOM 2260 C CA . PHE B 1 164 ? -21.005 -10.801 -26.476 1.000 28.876 164 PHE B CA 1
ATOM 2261 C C . PHE B 1 164 ? -21.984 -9.730 -26.944 1.000 33.443 164 PHE B C 1
ATOM 2262 O O . PHE B 1 164 ? -21.910 -8.579 -26.499 1.000 33.530 164 PHE B O 1
ATOM 2270 N N . ARG B 1 165 ? -22.869 -10.093 -27.868 1.000 30.770 165 ARG B N 1
ATOM 2271 C CA . ARG B 1 165 ? -23.922 -9.205 -28.329 1.000 33.622 165 ARG B CA 1
ATOM 2272 C C . ARG B 1 165 ? -25.187 -9.448 -27.513 1.000 31.087 165 ARG B C 1
ATOM 2273 O O . ARG B 1 165 ? -25.273 -10.390 -26.723 1.000 32.667 165 ARG B O 1
ATOM 2281 N N . ARG B 1 166 ? -26.200 -8.603 -27.730 1.000 30.049 166 ARG B N 1
ATOM 2282 C CA . ARG B 1 166 ? -27.395 -8.665 -26.895 1.000 30.845 166 ARG B CA 1
ATOM 2283 C C . ARG B 1 166 ? -28.072 -10.030 -26.953 1.000 34.638 166 ARG B C 1
ATOM 2284 O O . ARG B 1 166 ? -28.644 -10.481 -25.953 1.000 32.652 166 ARG B O 1
ATOM 2292 N N . GLN B 1 167 ? -28.004 -10.712 -28.093 1.000 39.135 167 GLN B N 1
ATOM 2293 C CA . GLN B 1 167 ? -28.665 -12.002 -28.233 1.000 31.331 167 GLN B CA 1
ATOM 2294 C C . GLN B 1 167 ? -27.828 -13.161 -27.716 1.000 35.899 167 GLN B C 1
ATOM 2295 O O . GLN B 1 167 ? -28.247 -14.313 -27.856 1.000 36.670 167 GLN B O 1
ATOM 2301 N N . ASP B 1 168 ? -26.667 -12.895 -27.127 1.000 33.833 168 ASP B N 1
ATOM 2302 C CA . ASP B 1 168 ? -25.804 -13.955 -26.626 1.000 35.992 168 ASP B CA 1
ATOM 2303 C C . ASP B 1 168 ? -26.002 -14.130 -25.128 1.000 32.876 168 ASP B C 1
ATOM 2304 O O . ASP B 1 168 ? -26.608 -13.294 -24.454 1.000 33.589 168 ASP B O 1
ATOM 2309 N N . VAL B 1 169 ? -25.496 -15.251 -24.620 1.000 31.583 169 VAL B N 1
ATOM 2310 C CA . VAL B 1 169 ? -25.555 -15.575 -23.202 1.000 33.228 169 VAL B CA 1
ATOM 2311 C C . VAL B 1 169 ? -24.136 -15.465 -22.652 1.000 33.431 169 VAL B C 1
ATOM 2312 O O . VAL B 1 169 ? -23.194 -16.037 -23.213 1.000 29.730 169 VAL B O 1
ATOM 2316 N N . LEU B 1 170 ? -23.984 -14.708 -21.575 1.000 30.594 170 LEU B N 1
ATOM 2317 C CA . LEU B 1 170 ? -22.687 -14.408 -20.992 1.000 33.294 170 LEU B CA 1
ATOM 2318 C C . LEU B 1 170 ? -22.443 -15.309 -19.790 1.000 30.339 170 LEU B C 1
ATOM 2319 O O . LEU B 1 170 ? -23.328 -15.507 -18.949 1.000 28.035 170 LEU B O 1
ATOM 2324 N N . ALA B 1 171 ? -21.241 -15.873 -19.729 1.000 35.220 171 ALA B N 1
ATOM 2325 C CA . ALA B 1 171 ? -20.868 -16.743 -18.633 1.000 32.124 171 ALA B CA 1
ATOM 2326 C C . ALA B 1 171 ? -19.391 -16.555 -18.338 1.000 25.373 171 ALA B C 1
ATOM 2327 O O . ALA B 1 171 ? -18.626 -16.069 -19.173 1.000 31.804 171 ALA B O 1
ATOM 2329 N N . SER B 1 172 ? -18.994 -16.954 -17.135 1.000 23.539 172 SER B N 1
ATOM 2330 C CA . SER B 1 172 ? -17.604 -16.872 -16.728 1.000 25.904 172 SER B CA 1
ATOM 2331 C C . SER B 1 172 ? -17.241 -18.085 -15.890 1.000 28.360 172 SER B C 1
ATOM 2332 O O . SER B 1 172 ? -18.053 -18.529 -15.064 1.000 27.317 172 SER B O 1
ATOM 2335 N N . PRO B 1 173 ? -16.035 -18.624 -16.066 1.000 27.171 173 PRO B N 1
ATOM 2336 C CA . PRO B 1 173 ? -15.558 -19.674 -15.158 1.000 25.286 173 PRO B CA 1
ATOM 2337 C C . PRO B 1 173 ? -15.492 -19.229 -13.708 1.000 31.408 173 PRO B C 1
ATOM 2338 O O . PRO B 1 173 ? -15.560 -20.078 -12.809 1.000 35.583 173 PRO B O 1
ATOM 2342 N N . LEU B 1 174 ? -15.374 -17.922 -13.451 1.000 28.843 174 LEU B N 1
ATOM 2343 C CA . LEU B 1 174 ? -15.433 -17.421 -12.081 1.000 30.358 174 LEU B CA 1
ATOM 2344 C C . LEU B 1 174 ? -16.779 -17.685 -11.425 1.000 33.659 174 LEU B C 1
ATOM 2345 O O . LEU B 1 174 ? -16.846 -17.867 -10.208 1.000 38.846 174 LEU B O 1
ATOM 2350 N N . LEU B 1 175 ? -17.861 -17.674 -12.201 1.000 35.840 175 LEU B N 1
ATOM 2351 C CA . LEU B 1 175 ? -19.205 -17.935 -11.705 1.000 31.344 175 LEU B CA 1
ATOM 2352 C C . LEU B 1 175 ? -19.732 -19.155 -12.492 1.000 34.045 175 LEU B C 1
ATOM 2353 O O . LEU B 1 175 ? -20.627 -18.998 -13.325 1.000 25.275 175 LEU B O 1
ATOM 2358 N N A PRO B 1 176 ? -19.228 -20.339 -12.181 0.500 33.515 176 PRO B N 1
ATOM 2359 N N B PRO B 1 176 ? -19.167 -20.325 -12.232 0.500 33.629 176 PRO B N 1
ATOM 2360 C CA A PRO B 1 176 ? -19.514 -21.483 -13.072 0.500 30.771 176 PRO B CA 1
ATOM 2361 C CA B PRO B 1 176 ? -19.686 -21.529 -12.898 0.500 30.634 176 PRO B CA 1
ATOM 2362 C C A PRO B 1 176 ? -20.966 -21.648 -13.506 0.500 29.207 176 PRO B C 1
ATOM 2363 C C B PRO B 1 176 ? -21.127 -21.774 -12.486 0.500 29.953 176 PRO B C 1
ATOM 2364 O O A PRO B 1 176 ? -21.235 -21.673 -14.713 0.500 29.145 176 PRO B O 1
ATOM 2365 O O B PRO B 1 176 ? -21.471 -21.722 -11.301 0.500 26.911 176 PRO B O 1
ATOM 2372 N N A GLY B 1 177 ? -21.907 -21.728 -12.569 0.500 25.761 177 GLY B N 1
ATOM 2373 N N B GLY B 1 177 ? -21.970 -22.022 -13.484 0.500 27.635 177 GLY B N 1
ATOM 2374 C CA A GLY B 1 177 ? -23.266 -22.110 -12.901 0.500 27.962 177 GLY B CA 1
ATOM 2375 C CA B GLY B 1 177 ? -23.381 -22.250 -13.285 0.500 28.163 177 GLY B CA 1
ATOM 2376 C C A GLY B 1 177 ? -24.218 -20.973 -13.215 0.500 28.920 177 GLY B C 1
ATOM 2377 C C B GLY B 1 177 ? -24.258 -21.083 -13.670 0.500 29.207 177 GLY B C 1
ATOM 2378 O O A GLY B 1 177 ? -25.423 -21.089 -12.991 0.500 31.429 177 GLY B O 1
ATOM 2379 O O B GLY B 1 177 ? -25.455 -21.284 -13.912 0.500 27.603 177 GLY B O 1
ATOM 2380 N N . LEU B 1 178 ? -23.697 -19.878 -13.749 1.000 24.373 178 LEU B N 1
ATOM 2381 C CA . LEU B 1 178 ? -24.484 -18.681 -14.026 1.000 28.086 178 LEU B CA 1
ATOM 2382 C C . LEU B 1 178 ? -24.572 -18.435 -15.527 1.000 30.001 178 LEU B C 1
ATOM 2383 O O . LEU B 1 178 ? -23.555 -18.423 -16.227 1.000 25.638 178 LEU B O 1
ATOM 2388 N N . SER B 1 179 ? -25.796 -18.280 -16.019 1.000 29.787 179 SER B N 1
ATOM 2389 C CA . SER B 1 179 ? -26.066 -17.844 -17.381 1.000 25.790 179 SER B CA 1
ATOM 2390 C C . SER B 1 179 ? -26.615 -16.432 -17.324 1.000 28.759 179 SER B C 1
ATOM 2391 O O . SER B 1 179 ? -27.584 -16.167 -16.607 1.000 34.420 179 SER B O 1
ATOM 2394 N N . ILE B 1 180 ? -25.974 -15.524 -18.042 1.000 24.858 180 ILE B N 1
ATOM 2395 C CA . ILE B 1 180 ? -26.456 -14.154 -18.100 1.000 27.141 180 ILE B CA 1
ATOM 2396 C C . ILE B 1 180 ? -26.962 -13.893 -19.510 1.000 27.952 180 ILE B C 1
ATOM 2397 O O . ILE B 1 180 ? -26.167 -13.604 -20.415 1.000 29.764 180 ILE B O 1
ATOM 2402 N N . PRO B 1 181 ? -28.267 -14.017 -19.742 1.000 31.813 181 PRO B N 1
ATOM 2403 C CA . PRO B 1 181 ? -28.842 -13.602 -21.028 1.000 28.891 181 PRO B CA 1
ATOM 2404 C C . PRO B 1 181 ? -28.773 -12.086 -21.162 1.000 25.900 181 PRO B C 1
ATOM 2405 O O . PRO B 1 181 ? -29.354 -11.349 -20.361 1.000 28.725 181 PRO B O 1
ATOM 2409 N N . LEU B 1 182 ? -28.017 -11.616 -22.156 1.000 25.687 182 LEU B N 1
ATOM 2410 C CA . LEU B 1 182 ? -27.859 -10.171 -22.275 1.000 23.062 182 LEU B CA 1
ATOM 2411 C C . LEU B 1 182 ? -29.109 -9.476 -22.780 1.000 26.794 182 LEU B C 1
ATOM 2412 O O . LEU B 1 182 ? -29.127 -8.245 -22.808 1.000 24.355 182 LEU B O 1
ATOM 2417 N N . SER B 1 183 ? -30.142 -10.211 -23.192 1.000 31.389 183 SER B N 1
ATOM 2418 C CA . SER B 1 183 ? -31.421 -9.556 -23.447 1.000 25.837 183 SER B CA 1
ATOM 2419 C C . SER B 1 183 ? -32.068 -9.096 -22.149 1.000 25.775 183 SER B C 1
ATOM 2420 O O . SER B 1 183 ? -32.913 -8.200 -22.180 1.000 28.614 183 SER B O 1
ATOM 2423 N N . GLU B 1 184 ? -31.663 -9.675 -21.010 1.000 25.200 184 GLU B N 1
ATOM 2424 C CA . GLU B 1 184 ? -32.070 -9.236 -19.681 1.000 27.475 184 GLU B CA 1
ATOM 2425 C C . GLU B 1 184 ? -31.224 -8.094 -19.137 1.000 22.717 184 GLU B C 1
ATOM 2426 O O . GLU B 1 184 ? -31.619 -7.471 -18.146 1.000 26.491 184 GLU B O 1
ATOM 2432 N N . VAL B 1 185 ? -30.083 -7.805 -19.750 1.000 25.333 185 VAL B N 1
ATOM 2433 C CA . VAL B 1 185 ? -29.152 -6.770 -19.266 1.000 19.079 185 VAL B CA 1
ATOM 2434 C C . VAL B 1 185 ? -29.400 -5.444 -19.968 1.000 21.397 185 VAL B C 1
ATOM 2435 O O . VAL B 1 185 ? -29.559 -4.401 -19.327 1.000 23.437 185 VAL B O 1
ATOM 2439 N N . PHE B 1 186 ? -29.518 -5.499 -21.294 1.000 22.330 186 PHE B N 1
ATOM 2440 C CA . PHE B 1 186 ? -29.694 -4.320 -22.120 1.000 23.178 186 PHE B CA 1
ATOM 2441 C C . PHE B 1 186 ? -31.190 -4.086 -22.347 1.000 28.122 186 PHE B C 1
ATOM 2442 O O . PHE B 1 186 ? -31.801 -4.853 -23.108 1.000 27.558 186 PHE B O 1
ATOM 2450 N N . PRO B 1 187 ? -31.796 -3.096 -21.708 1.000 26.299 187 PRO B N 1
ATOM 2451 C CA . PRO B 1 187 ? -33.230 -2.848 -21.928 1.000 26.990 187 PRO B CA 1
ATOM 2452 C C . PRO B 1 187 ? -33.552 -2.528 -23.380 1.000 33.510 187 PRO B C 1
ATOM 2453 O O . PRO B 1 187 ? -32.780 -1.871 -24.084 1.000 31.412 187 PRO B O 1
ATOM 2457 N N . SER B 1 188 ? -34.733 -2.973 -23.807 1.000 31.933 188 SER B N 1
ATOM 2458 C CA . SER B 1 188 ? -35.241 -2.783 -25.174 1.000 37.454 188 SER B CA 1
ATOM 2459 C C . SER B 1 188 ? -35.442 -1.320 -25.570 1.000 37.440 188 SER B C 1
ATOM 2460 O O . SER B 1 188 ? -35.813 -0.462 -24.765 1.000 42.903 188 SER B O 1
#

Sequence (304 aa):
PNTRHQEISGNLFRIISTFLHGNPGSGKVFSAPTDVILSHDPLRAVEPDLVFVSKDDRRLSLIGEKNIEGAPDLLVEILSEGTEKRDRRREKFALYERSGVPEYWIVDPDTNTVQVFRLSGNTYQSPAEFRRQDVLASPLLPPGGLSIPLSEVFPSPAPNTRHHQEISGNLFRIISTFLHGNPGSGKVFSAPTDVILSHDPLRAVEPDLVFVSKDRLSLIGEKNIEGAPDLLVEILSEGTEKRDRREKFALYERSGVPEYWIVDPDTNTVQVFRLSGNTYQQSPAEFRRQDVLASPLLPPGGLSIPLSEVFPS

Foldseek 3Di:
DDPLLVLLLVLVCVQVQVLCVVVPQFWDKDAPPAWEFLDVVVTDIDGARMFTAGNVRCVLDDPRHRYAAGQEGEHEDDPPDDPVNVVVVQVSNLQSCRQKYWYQYLVQLKIWIWGDDDSGTDHTDIDHQQDWDDDPSRPPGTRRSVSNHDD/DDFDPQLVLLLVLVCVQVQVLCVVVDQFWDKDAPPAWEFLDVVVTDIDGAGMFTAGNVRCVLQDPRHRYAAGQEGEHEDGPPDDPVNVVVVQVSNLQSCRQKYWYQYLVQQKIWIWGDDPRGTDHTDMDHQQGWDDDPSSPPGTRRSVSNHDD

B-factor: mean 33.35, std 11.9, range [15.42, 104.33]

Secondary structure (DSSP, 8-state):
--HHHHHHHHHHHHHHHHHHHHSTTS-EEEESS--EEEEETTEEEE--SEEEE-GGGGGGB-SSSEES--SEEEEE--TT--HHHHHHHHHHHHHTT-SEEEEEETTTTEEEEEEEETTEE-SPEEE-TTSEE--TTSTT--EETTTTS--/-PPPHHHHHHHHHHHHHHHHHHHHSTTS-EEEESS--EEEETTTTEEE--SEEEE-GGGGGGB-SSSEES--SEEEEE--TT--HHHHHHHHHHHHHHT-SEEEEEETTTTEEEEEEEETTEE-PPEEEETTSEEEETTEEEEEEETTTTS--

Organism: NCBI:txid1441628

Radius of gyration: 19.3 Å; Cα contacts (8 Å, |Δi|>4): 624; chains: 2; bounding box: 53×49×44 Å

InterPro domains:
  IPR008538 Putative restriction endonuclease [PF05685] (12-182)
  IPR008538 Putative restriction endonuclease [cd06260] (24-181)
  IPR011335 Restriction endonuclease type II-like [SSF52980] (2-186)
  IPR012296 Nuclease, putative, TT1808 [G3DSA:3.90.1570.10] (2-187)

Nearest PDB structures (foldseek):
  6okh-assembly1_B  TM=9.255E-01  e=4.149E-16  Leptospira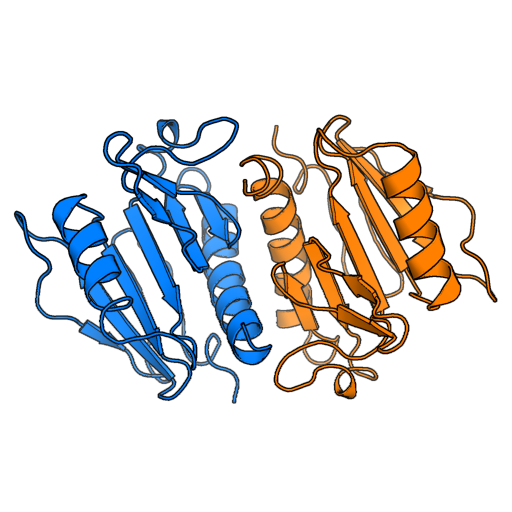 borgpetersenii serovar Hardjo-bovis str. JB197
  1wdj-assembly1_B  TM=8.456E-01  e=6.981E-12  Thermus thermophilus
  1wdj-assembly1_C  TM=8.094E-01  e=1.057E-10  Thermus thermophilus
  3ot2-assembly1_B  TM=8.230E-01  e=3.093E-10  Trichormus variabilis ATCC 29413
  4czl-assembly1_A  TM=3.534E-01  e=1.089E-02  Caulobacter vibrioides